Protein AF-A0A6P9DF50-F1 (afdb_monomer_lite)

Sequence (272 aa):
MEGDPAGGAARAPPAERRPPAAPPRLSEDPSGRPPRPDPLSNLAAAYGSSLAWRGRALAERLVPLRRLQCYFAVDTRYVGQKLARLLFPFGHQDWQVRYQQDPPVAPRFDVNAPDLYIPVMAFITYLLVAGLALGTQNRFSPDLLGLLASSTLAWLIVEVLAVLLGLYLVAVNTALTPIDLVAFSGYKYVGMIAGLLAGLVFGKPGYYMLLGWCCVTIFVFTIRSLRLKILSEATEGVPRQVTQNQVRMYLTMAVAGLQPLLMYWLTFHLIY

Secondary structure (DSSP, 8-state):
---------PPPPP---PPPPPPP-----TT-PPPPPPHHHHHHHHHHHHHHHHHHHHHHHH--HHHHHHHH---HHHHHHHHHHHH-GGG---------SSSPPPTTS-TTS--SHHHHHHHHHHHHHHHHHHHHTT---HHHHHHHHHHHHHHHHHHHHHHHHHHHHTT------HHHHHHHHHTHHHHHHHHHHHHHHHHHHHHHHHHHHHHHHHHHHHHHHHHHHHHHHHHHS----HHHHHHHHHHHHHHHHHHHHHHHHHHHTT--

pLDDT: mean 73.19, std 17.24, range [38.06, 94.25]

InterPro domains:
  IPR005578 Yif1 family [PF03878] (38-267)
  IPR005578 Yif1 family [PTHR14083] (37-267)

Radius of gyration: 27.96 Å; chains: 1; bounding box: 65×103×62 Å

Foldseek 3Di:
DDDDDDDDDDDDDDDDDDDDDDPDDDDDDPPPDDPDQDPVNVVCVVVVVVVVVVVVVVCCVQDVVVVLVLLQPDDPVLLVVLLCCLLCVPPDDDLAFPCPPDDDDRCVVGSLDQHVNLLVVLLVLLLVLLQVLCVVVVNHDVVVSVVLSVVVVVVLVVLLVVLVVLCVVLVDPAPDRSSSSSSLLSSLSSQLSCLSVLCVVVNPVRNVVSLVSSLVSSLVVQLSSQCNSVVVVCVVDDPDDPVSVVSSNVSSNVSSNVNSVVSCVSNVVRRD

Structure (mmCIF, N/CA/C/O backbone):
data_AF-A0A6P9DF50-F1
#
_entry.id   AF-A0A6P9DF50-F1
#
loop_
_atom_site.group_PDB
_atom_site.id
_atom_site.type_symbol
_atom_site.label_atom_id
_atom_site.label_alt_id
_atom_site.label_comp_id
_atom_site.label_asym_id
_atom_site.label_entity_id
_atom_site.label_seq_id
_atom_site.pdbx_PDB_ins_code
_atom_site.Cartn_x
_atom_site.Cartn_y
_atom_site.Cartn_z
_atom_site.occupancy
_atom_site.B_iso_or_equiv
_atom_site.auth_seq_id
_atom_site.auth_comp_id
_atom_site.auth_asym_id
_atom_site.auth_atom_id
_atom_site.pdbx_PDB_model_num
ATOM 1 N N . MET A 1 1 ? 27.600 -84.186 -11.787 1.00 38.06 1 MET A N 1
ATOM 2 C CA . MET A 1 1 ? 28.864 -83.698 -11.207 1.00 38.06 1 MET A CA 1
ATOM 3 C C . MET A 1 1 ? 28.671 -82.209 -11.024 1.00 38.06 1 MET A C 1
ATOM 5 O O . MET A 1 1 ? 28.479 -81.524 -12.014 1.00 38.06 1 MET A O 1
ATOM 9 N N . GLU A 1 2 ? 28.273 -81.814 -9.817 1.00 38.84 2 GLU A N 1
ATOM 10 C CA . GLU A 1 2 ? 29.174 -81.204 -8.808 1.00 38.84 2 GLU A CA 1
ATOM 11 C C . GLU A 1 2 ? 29.137 -79.683 -9.008 1.00 38.84 2 GLU A C 1
ATOM 13 O O . GLU A 1 2 ? 29.373 -79.223 -10.113 1.00 38.84 2 GLU A O 1
ATOM 18 N N . GLY A 1 3 ? 28.804 -78.816 -8.063 1.00 39.16 3 GLY A N 1
ATOM 19 C CA . GLY A 1 3 ? 28.427 -78.899 -6.661 1.00 39.16 3 GLY A CA 1
ATOM 20 C C . GLY A 1 3 ? 28.035 -77.471 -6.240 1.00 39.16 3 GLY A C 1
ATOM 21 O O . GLY A 1 3 ? 28.431 -76.502 -6.888 1.00 39.16 3 GLY A O 1
ATOM 22 N N . ASP A 1 4 ? 27.236 -77.338 -5.188 1.00 43.91 4 ASP A N 1
ATOM 23 C CA . ASP A 1 4 ? 27.132 -76.077 -4.436 1.00 43.91 4 ASP A CA 1
ATOM 24 C C . ASP A 1 4 ? 28.452 -75.888 -3.649 1.00 43.91 4 ASP A C 1
ATOM 26 O O . ASP A 1 4 ? 29.048 -76.911 -3.280 1.00 43.91 4 ASP A O 1
ATOM 30 N N . PRO A 1 5 ? 28.930 -74.659 -3.336 1.00 50.84 5 PRO A N 1
ATOM 31 C CA . PRO A 1 5 ? 28.301 -73.938 -2.225 1.00 50.84 5 PRO A CA 1
ATOM 32 C C . PRO A 1 5 ? 28.420 -72.389 -2.197 1.00 50.84 5 PRO A C 1
ATOM 34 O O . PRO A 1 5 ? 29.318 -71.769 -2.756 1.00 50.84 5 PRO A O 1
ATOM 37 N N . ALA A 1 6 ? 27.572 -71.813 -1.339 1.00 42.41 6 ALA A N 1
ATOM 38 C CA . ALA A 1 6 ? 27.830 -70.676 -0.444 1.00 42.41 6 ALA A CA 1
ATOM 39 C C . ALA A 1 6 ? 28.074 -69.272 -1.041 1.00 42.41 6 ALA A C 1
ATOM 41 O O . ALA A 1 6 ? 29.182 -68.877 -1.388 1.00 42.41 6 ALA A O 1
ATOM 42 N N . GLY A 1 7 ? 27.041 -68.430 -0.936 1.00 38.56 7 GLY A N 1
ATOM 43 C CA . GLY A 1 7 ? 27.153 -66.972 -1.008 1.00 38.56 7 GLY A CA 1
ATOM 44 C C . GLY A 1 7 ? 26.068 -66.302 -0.167 1.00 38.56 7 GLY A C 1
ATOM 45 O O . GLY A 1 7 ? 25.000 -65.968 -0.671 1.00 38.56 7 GLY A O 1
ATOM 46 N N . GLY A 1 8 ? 26.319 -66.139 1.134 1.00 39.28 8 GLY A N 1
ATOM 47 C CA . GLY A 1 8 ? 25.428 -65.426 2.050 1.00 39.28 8 GLY A CA 1
ATOM 48 C C . GLY A 1 8 ? 25.357 -63.935 1.713 1.00 39.28 8 GLY A C 1
ATOM 49 O O . GLY A 1 8 ? 26.291 -63.186 1.988 1.00 39.28 8 GLY A O 1
ATOM 50 N N . ALA A 1 9 ? 24.237 -63.491 1.144 1.00 40.69 9 ALA A N 1
ATOM 51 C CA . ALA A 1 9 ? 23.943 -62.077 0.950 1.00 40.69 9 ALA A CA 1
ATOM 52 C C . ALA A 1 9 ? 23.508 -61.452 2.288 1.00 40.69 9 ALA A C 1
ATOM 54 O O . ALA A 1 9 ? 22.350 -61.542 2.701 1.00 40.69 9 ALA A O 1
ATOM 55 N N . ALA A 1 10 ? 24.464 -60.840 2.987 1.00 42.97 10 ALA A N 1
ATOM 56 C CA . ALA A 1 10 ? 24.214 -60.057 4.187 1.00 42.97 10 ALA A CA 1
ATOM 57 C C . ALA A 1 10 ? 23.367 -58.814 3.855 1.00 42.97 10 ALA A C 1
ATOM 59 O O . ALA A 1 10 ? 23.701 -57.994 3.001 1.00 42.97 10 ALA A O 1
ATOM 60 N N . ARG A 1 11 ? 22.246 -58.699 4.563 1.00 44.50 11 ARG A N 1
ATOM 61 C CA . ARG A 1 11 ? 21.266 -57.611 4.524 1.00 44.50 11 ARG A CA 1
ATOM 62 C C . ARG A 1 11 ? 21.917 -56.320 5.049 1.00 44.50 11 ARG A C 1
ATOM 64 O O . ARG A 1 11 ? 22.355 -56.287 6.195 1.00 44.50 11 ARG A O 1
ATOM 71 N N . ALA A 1 12 ? 21.987 -55.271 4.230 1.00 47.62 12 ALA A N 1
ATOM 72 C CA . ALA A 1 12 ? 22.504 -53.962 4.642 1.00 47.62 12 ALA A CA 1
ATOM 73 C C . ALA A 1 12 ? 21.597 -53.309 5.717 1.00 47.62 12 ALA A C 1
ATOM 75 O O . ALA A 1 12 ? 20.370 -53.371 5.577 1.00 47.62 12 ALA A O 1
ATOM 76 N N . PRO A 1 13 ? 22.151 -52.682 6.774 1.00 51.41 13 PRO A N 1
ATOM 77 C CA . PRO A 1 13 ? 21.366 -51.953 7.769 1.00 51.41 13 PRO A CA 1
ATOM 78 C C . PRO A 1 13 ? 20.937 -50.561 7.251 1.00 51.41 13 PRO A C 1
ATOM 80 O O . PRO A 1 13 ? 21.560 -50.020 6.333 1.00 51.41 13 PRO A O 1
ATOM 83 N N . PRO A 1 14 ? 19.865 -49.967 7.808 1.00 44.78 14 PRO A N 1
ATOM 84 C CA . PRO A 1 14 ? 19.312 -48.702 7.332 1.00 44.78 14 PRO A CA 1
ATOM 85 C C . PRO A 1 14 ? 20.215 -47.506 7.671 1.00 44.78 14 PRO A C 1
ATOM 87 O O . PRO A 1 14 ? 20.813 -47.439 8.742 1.00 44.78 14 PRO A O 1
ATOM 90 N N . ALA A 1 15 ? 20.282 -46.542 6.749 1.00 45.91 15 ALA A N 1
ATOM 91 C CA . ALA A 1 15 ? 21.060 -45.315 6.883 1.00 45.91 15 ALA A CA 1
ATOM 92 C C . ALA A 1 15 ? 20.516 -44.415 8.008 1.00 45.91 15 ALA A C 1
ATOM 94 O O . ALA A 1 15 ? 19.428 -43.842 7.913 1.00 45.91 15 ALA A O 1
ATOM 95 N N . GLU A 1 16 ? 21.304 -44.278 9.068 1.00 44.91 16 GLU A N 1
ATOM 96 C CA . GLU A 1 16 ? 21.022 -43.433 10.221 1.00 44.91 16 GLU A CA 1
ATOM 97 C C . GLU A 1 16 ? 21.246 -41.949 9.871 1.00 44.91 16 GLU A C 1
ATOM 99 O O . GLU A 1 16 ? 22.321 -41.539 9.422 1.00 44.91 16 GLU A O 1
ATOM 104 N N . ARG A 1 17 ? 20.201 -41.126 10.028 1.00 46.47 17 ARG A N 1
ATOM 105 C CA . ARG A 1 17 ? 20.253 -39.674 9.799 1.00 46.47 17 ARG A CA 1
ATOM 106 C C . ARG A 1 17 ? 21.145 -39.026 10.859 1.00 46.47 17 ARG A C 1
ATOM 108 O O . ARG A 1 17 ? 20.787 -39.001 12.032 1.00 46.47 17 ARG A O 1
ATOM 115 N N . ARG A 1 18 ? 22.278 -38.451 10.443 1.00 43.12 18 ARG A N 1
ATOM 116 C CA . ARG A 1 18 ? 23.128 -37.627 11.318 1.00 43.12 18 ARG A CA 1
ATOM 117 C C . ARG A 1 18 ? 22.365 -36.372 11.789 1.00 43.12 18 ARG A C 1
ATOM 119 O O . ARG A 1 18 ? 21.764 -35.701 10.947 1.00 43.12 18 ARG A O 1
ATOM 126 N N . PRO A 1 19 ? 22.395 -36.022 13.087 1.00 46.19 19 PRO A N 1
ATOM 127 C CA . PRO A 1 19 ? 21.863 -34.753 13.579 1.00 46.19 19 PRO A CA 1
ATOM 128 C C . PRO A 1 19 ? 22.738 -33.562 13.129 1.00 46.19 19 PRO A C 1
ATOM 130 O O . PRO A 1 19 ? 23.909 -33.756 12.788 1.00 46.19 19 PRO A O 1
ATOM 133 N N . PRO A 1 20 ? 22.191 -32.330 13.099 1.00 45.19 20 PRO A N 1
ATOM 134 C CA . PRO A 1 20 ? 22.913 -31.141 12.649 1.00 45.19 20 PRO A CA 1
ATOM 135 C C . PRO A 1 20 ? 24.109 -30.822 13.555 1.00 45.19 20 PRO A C 1
ATOM 137 O O . PRO A 1 20 ? 24.042 -30.971 14.776 1.00 45.19 20 PRO A O 1
ATOM 140 N N . ALA A 1 21 ? 25.204 -30.380 12.931 1.00 47.00 21 ALA A N 1
ATOM 141 C CA . ALA A 1 21 ? 26.451 -30.022 13.594 1.00 47.00 21 ALA A CA 1
ATOM 142 C C . ALA A 1 21 ? 26.232 -28.939 14.664 1.00 47.00 21 ALA A C 1
ATOM 144 O O . ALA A 1 21 ? 25.640 -27.892 14.401 1.00 47.00 21 ALA A O 1
ATOM 145 N N . ALA A 1 22 ? 26.720 -29.213 15.874 1.00 45.16 22 ALA A N 1
ATOM 146 C CA . ALA A 1 22 ? 26.716 -28.281 16.993 1.00 45.16 22 ALA A CA 1
ATOM 147 C C . ALA A 1 22 ? 27.625 -27.061 16.713 1.00 45.16 22 ALA A C 1
ATOM 149 O O . ALA A 1 22 ? 28.621 -27.203 15.998 1.00 45.16 22 ALA A O 1
ATOM 150 N N . PRO A 1 23 ? 27.314 -25.875 17.274 1.00 45.84 23 PRO A N 1
ATOM 151 C CA . PRO A 1 23 ? 28.137 -24.675 17.117 1.00 45.84 23 PRO A CA 1
ATOM 152 C C . PRO A 1 23 ? 29.557 -24.867 17.691 1.00 45.84 23 PRO A C 1
ATOM 154 O O . PRO A 1 23 ? 29.769 -25.762 18.516 1.00 45.84 23 PRO A O 1
ATOM 157 N N . PRO A 1 24 ? 30.536 -24.038 17.268 1.00 41.75 24 PRO A N 1
ATOM 158 C CA . PRO A 1 24 ? 31.936 -24.221 17.631 1.00 41.75 24 PRO A CA 1
ATOM 159 C C . PRO A 1 24 ? 32.111 -24.121 19.149 1.00 41.75 24 PRO A C 1
ATOM 161 O O . PRO A 1 24 ? 31.742 -23.117 19.761 1.00 41.75 24 PRO A O 1
ATOM 164 N N . ARG A 1 25 ? 32.669 -25.174 19.757 1.00 41.59 25 ARG A N 1
ATOM 165 C CA . ARG A 1 25 ? 33.000 -25.198 21.184 1.00 41.59 25 ARG A CA 1
ATOM 166 C C . ARG A 1 25 ? 34.186 -24.269 21.433 1.00 41.59 25 ARG A C 1
ATOM 168 O O . ARG A 1 25 ? 35.293 -24.532 20.972 1.00 41.59 25 ARG A O 1
ATOM 175 N N . LEU A 1 26 ? 33.940 -23.178 22.152 1.00 46.97 26 LEU A N 1
ATOM 176 C CA . LEU A 1 26 ? 34.986 -22.367 22.769 1.00 46.97 26 LEU A CA 1
ATOM 177 C C . LEU A 1 26 ? 35.724 -23.232 23.800 1.00 46.97 26 LEU A C 1
ATOM 179 O O . LEU A 1 26 ? 35.094 -23.725 24.730 1.00 46.97 26 LEU A O 1
ATOM 183 N N . SER A 1 27 ? 37.026 -23.430 23.558 1.00 48.91 27 SER A N 1
ATOM 184 C CA . SER A 1 27 ? 38.072 -23.926 24.470 1.00 48.91 27 SER A CA 1
ATOM 185 C C . SER A 1 27 ? 37.582 -24.777 25.651 1.00 48.91 27 SER A C 1
ATOM 187 O O . SER A 1 27 ? 37.257 -24.252 26.716 1.00 48.91 27 SER A O 1
ATOM 189 N N . GLU A 1 28 ? 37.570 -26.099 25.462 1.00 44.44 28 GLU A N 1
ATOM 190 C CA . GLU A 1 28 ? 37.403 -27.066 26.549 1.00 44.44 28 GLU A CA 1
ATOM 191 C C . GLU A 1 28 ? 38.627 -27.005 27.481 1.00 44.44 28 GLU A C 1
ATOM 193 O O . GLU A 1 28 ? 39.746 -27.330 27.089 1.00 44.44 28 GLU A O 1
ATOM 198 N N . ASP A 1 29 ? 38.405 -26.567 28.721 1.00 49.19 29 ASP A N 1
ATOM 199 C CA . ASP A 1 29 ? 39.323 -26.782 29.841 1.00 49.19 29 ASP A CA 1
ATOM 200 C C . ASP A 1 29 ? 39.428 -28.306 30.112 1.00 49.19 29 ASP A C 1
ATOM 202 O O . ASP A 1 29 ? 38.388 -28.977 30.119 1.00 49.19 29 ASP A O 1
ATOM 206 N N . PRO A 1 30 ? 40.616 -28.907 30.346 1.00 48.50 30 PRO A N 1
ATOM 207 C CA . PRO A 1 30 ? 40.808 -30.369 30.347 1.00 48.50 30 PRO A CA 1
ATOM 208 C C . PRO A 1 30 ? 40.138 -31.124 31.510 1.00 48.50 30 PRO A C 1
ATOM 210 O O . PRO A 1 30 ? 40.345 -32.324 31.677 1.00 48.50 30 PRO A O 1
ATOM 213 N N . SER A 1 31 ? 39.368 -30.439 32.356 1.00 54.69 31 SER A N 1
ATOM 214 C CA . SER A 1 31 ? 38.893 -30.934 33.647 1.00 54.69 31 SER A CA 1
ATOM 215 C C . SER A 1 31 ? 37.479 -31.539 33.632 1.00 54.69 31 SER A C 1
ATOM 217 O O . SER A 1 31 ? 36.987 -31.964 34.678 1.00 54.69 31 SER A O 1
ATOM 219 N N . GLY A 1 32 ? 36.804 -31.617 32.477 1.00 53.22 32 GLY A N 1
ATOM 220 C CA . GLY A 1 32 ? 35.508 -32.306 32.336 1.00 53.22 32 GLY A CA 1
ATOM 221 C C . GLY A 1 32 ? 34.364 -31.733 33.189 1.00 53.22 32 GLY A C 1
ATOM 222 O O . GLY A 1 32 ? 33.309 -32.358 33.312 1.00 53.22 32 GLY A O 1
ATOM 223 N N . ARG A 1 33 ? 34.544 -30.551 33.789 1.00 51.22 33 ARG A N 1
ATOM 224 C CA . ARG A 1 33 ? 33.492 -29.834 34.514 1.00 51.22 33 ARG A CA 1
ATOM 225 C C . ARG A 1 33 ? 32.757 -28.894 33.561 1.00 51.22 33 ARG A C 1
ATOM 227 O O . ARG A 1 33 ? 33.416 -28.186 32.801 1.00 51.22 33 ARG A O 1
ATOM 234 N N . PRO A 1 34 ? 31.411 -28.831 33.611 1.00 55.84 34 PRO A N 1
ATOM 235 C CA . PRO A 1 34 ? 30.690 -27.789 32.895 1.00 55.84 34 PRO A CA 1
ATOM 236 C C . PRO A 1 34 ? 31.228 -26.424 33.353 1.00 55.84 34 PRO A C 1
ATOM 238 O O . PRO A 1 34 ? 31.448 -26.254 34.561 1.00 55.84 34 PRO A O 1
ATOM 241 N N . PRO A 1 35 ? 31.467 -25.472 32.429 1.00 60.09 35 PRO A N 1
ATOM 242 C CA . PRO A 1 35 ? 31.963 -24.150 32.780 1.00 60.09 35 PRO A CA 1
ATOM 243 C C . PRO A 1 35 ? 31.028 -23.566 33.832 1.00 60.09 35 PRO A C 1
ATOM 245 O O . PRO A 1 35 ? 29.817 -23.468 33.623 1.00 60.09 35 PRO A O 1
ATOM 248 N N . ARG A 1 36 ? 31.581 -23.284 35.014 1.00 62.97 36 ARG A N 1
ATOM 249 C CA . ARG A 1 36 ? 30.813 -22.758 36.138 1.00 62.97 36 ARG A CA 1
ATOM 250 C C . ARG A 1 36 ? 30.266 -21.410 35.670 1.00 62.97 36 ARG A C 1
ATOM 252 O O . ARG A 1 36 ? 31.079 -20.549 35.348 1.00 62.97 36 ARG A O 1
ATOM 259 N N . PRO A 1 37 ? 28.941 -21.227 35.561 1.00 58.69 37 PRO A N 1
ATOM 260 C CA . PRO A 1 37 ? 28.409 -19.980 35.048 1.00 58.69 37 PRO A CA 1
ATOM 261 C C . PRO A 1 37 ? 28.840 -18.873 36.002 1.00 58.69 37 PRO A C 1
ATOM 263 O O . PRO A 1 37 ? 28.524 -18.915 37.196 1.00 58.69 37 PRO A O 1
ATOM 266 N N . ASP A 1 38 ? 29.610 -17.918 35.484 1.00 76.06 38 ASP A N 1
ATOM 267 C CA . ASP A 1 38 ? 30.065 -16.767 36.247 1.00 76.06 38 ASP A CA 1
ATOM 268 C C . ASP A 1 38 ? 28.854 -16.102 36.917 1.00 76.06 38 ASP A C 1
ATOM 270 O O . ASP A 1 38 ? 27.781 -16.032 36.304 1.00 76.06 38 ASP A O 1
ATOM 274 N N . PRO A 1 39 ? 28.970 -15.578 38.147 1.00 73.88 39 PRO A N 1
ATOM 275 C CA . PRO A 1 39 ? 27.856 -14.914 38.830 1.00 73.88 39 PRO A CA 1
ATOM 276 C C . PRO A 1 39 ? 27.237 -13.789 37.979 1.00 73.88 39 PRO A C 1
ATOM 278 O O . PRO A 1 39 ? 26.026 -13.576 38.014 1.00 73.88 39 PRO A O 1
ATOM 281 N N . LEU A 1 40 ? 28.053 -13.142 37.139 1.00 76.56 40 LEU A N 1
ATOM 282 C CA . LEU A 1 40 ? 27.631 -12.176 36.122 1.00 76.56 40 LEU A CA 1
ATOM 283 C C . LEU A 1 40 ? 26.759 -12.787 35.013 1.00 76.56 40 LEU A C 1
ATOM 285 O O . LEU A 1 40 ? 25.779 -12.168 34.609 1.00 76.56 40 LEU A O 1
ATOM 289 N N . SER A 1 41 ? 27.060 -14.001 34.548 1.00 78.50 41 SER A N 1
ATOM 290 C CA . SER A 1 41 ? 26.261 -14.703 33.532 1.00 78.50 41 SER A CA 1
ATOM 291 C C . SER A 1 41 ? 24.886 -15.122 34.066 1.00 78.50 41 SER A C 1
ATOM 293 O O . SER A 1 41 ? 23.880 -14.950 33.379 1.00 78.50 41 SER A O 1
ATOM 295 N N . ASN A 1 42 ? 24.811 -15.564 35.326 1.00 80.88 42 ASN A N 1
ATOM 296 C CA . ASN A 1 42 ? 23.547 -15.889 35.992 1.00 80.88 42 ASN A CA 1
ATOM 297 C C . ASN A 1 42 ? 22.696 -14.638 36.245 1.00 80.88 42 ASN A C 1
ATOM 299 O O . ASN A 1 42 ? 21.486 -14.660 36.021 1.00 80.88 42 ASN A O 1
ATOM 303 N N . LEU A 1 43 ? 23.325 -13.531 36.657 1.00 85.69 43 LEU A N 1
ATOM 304 C CA . LEU A 1 43 ? 22.660 -12.235 36.789 1.00 85.69 43 LEU A CA 1
ATOM 305 C C . LEU A 1 43 ? 22.121 -11.755 35.433 1.00 85.69 43 LEU A C 1
ATOM 307 O O . LEU A 1 43 ? 20.961 -11.359 35.341 1.00 85.69 43 LEU A O 1
ATOM 311 N N . ALA A 1 44 ? 22.929 -11.836 34.372 1.00 82.06 44 ALA A N 1
ATOM 312 C CA . ALA A 1 44 ? 22.527 -11.461 33.019 1.00 82.06 44 ALA A CA 1
ATOM 313 C C . ALA A 1 44 ? 21.390 -12.346 32.484 1.00 82.06 44 ALA A C 1
ATOM 315 O O . ALA A 1 44 ? 20.462 -11.832 31.866 1.00 82.06 44 ALA A O 1
ATOM 316 N N . ALA A 1 45 ? 21.398 -13.652 32.764 1.00 85.06 45 ALA A N 1
ATOM 317 C CA . ALA A 1 45 ? 20.319 -14.566 32.391 1.00 85.06 45 ALA A CA 1
ATOM 318 C C . ALA A 1 45 ? 19.016 -14.279 33.161 1.00 85.06 45 ALA A C 1
ATOM 320 O O . ALA A 1 45 ? 17.929 -14.265 32.574 1.00 85.06 45 ALA A O 1
ATOM 321 N N . ALA A 1 46 ? 19.104 -13.988 34.462 1.00 84.00 46 ALA A N 1
ATOM 322 C CA . ALA A 1 46 ? 17.955 -13.594 35.276 1.00 84.00 46 ALA A CA 1
ATOM 323 C C . ALA A 1 46 ? 17.372 -12.245 34.817 1.00 84.00 46 ALA A C 1
ATOM 325 O O . ALA A 1 46 ? 16.161 -12.106 34.647 1.00 84.00 46 ALA A O 1
ATOM 326 N N . TYR A 1 47 ? 18.225 -11.261 34.526 1.00 86.25 47 TYR A N 1
ATOM 327 C CA . TYR A 1 47 ? 17.787 -9.959 34.025 1.00 86.25 47 TYR A CA 1
ATOM 328 C C . TYR A 1 47 ? 17.249 -10.048 32.588 1.00 86.25 47 TYR A C 1
ATOM 330 O O . TYR A 1 47 ? 16.210 -9.465 32.282 1.00 86.25 47 TYR A O 1
ATOM 338 N N . GLY A 1 48 ? 17.890 -10.837 31.724 1.00 83.94 48 GLY A N 1
ATOM 339 C CA . GLY A 1 48 ? 17.482 -11.073 30.339 1.00 83.94 48 GLY A CA 1
ATOM 340 C C . GLY A 1 48 ? 16.148 -11.808 30.235 1.00 83.94 48 GLY A C 1
ATOM 341 O O . GLY A 1 48 ? 15.276 -11.390 29.476 1.00 83.94 48 GLY A O 1
ATOM 342 N N . SER A 1 49 ? 15.928 -12.836 31.059 1.00 84.00 49 SER A N 1
ATOM 343 C CA . SER A 1 49 ? 14.612 -13.478 31.174 1.00 84.00 49 SER A CA 1
ATOM 344 C C . SER A 1 49 ? 13.563 -12.516 31.738 1.00 84.00 49 SER A C 1
ATOM 346 O O . SER A 1 49 ? 12.420 -12.530 31.275 1.00 84.00 49 SER A O 1
ATOM 348 N N . SER A 1 50 ? 13.956 -11.614 32.652 1.00 84.31 50 SER A N 1
ATOM 349 C CA . SER A 1 50 ? 13.061 -10.588 33.189 1.00 84.31 50 SER A CA 1
ATOM 350 C C . SER A 1 50 ? 12.592 -9.572 32.131 1.00 84.31 50 SER A C 1
ATOM 352 O O . SER A 1 50 ? 11.424 -9.182 32.060 1.00 84.31 50 SER A O 1
ATOM 354 N N . LEU A 1 51 ? 13.509 -9.177 31.249 1.00 87.06 51 LEU A N 1
ATOM 355 C CA . LEU A 1 51 ? 13.236 -8.274 30.139 1.00 87.06 51 LEU A CA 1
ATOM 356 C C . LEU A 1 51 ? 12.429 -8.977 29.043 1.00 87.06 51 LEU A C 1
ATOM 358 O O . LEU A 1 51 ? 11.507 -8.392 28.483 1.00 87.06 51 LEU A O 1
ATOM 362 N N . ALA A 1 52 ? 12.736 -10.249 28.777 1.00 85.44 52 ALA A N 1
ATOM 363 C CA . ALA A 1 52 ? 12.040 -11.063 27.792 1.00 85.44 52 ALA A CA 1
ATOM 364 C C . ALA A 1 52 ? 10.572 -11.299 28.170 1.00 85.44 52 ALA A C 1
ATOM 366 O O . ALA A 1 52 ? 9.712 -11.210 27.294 1.00 85.44 52 ALA A O 1
ATOM 367 N N . TRP A 1 53 ? 10.245 -11.551 29.447 1.00 77.44 53 TRP A N 1
ATOM 368 C CA . TRP A 1 53 ? 8.839 -11.682 29.853 1.00 77.44 53 TRP A CA 1
ATOM 369 C C . TRP A 1 53 ? 8.097 -10.348 29.787 1.00 77.44 53 TRP A C 1
ATOM 371 O O . TRP A 1 53 ? 6.952 -10.334 29.346 1.00 77.44 53 TRP A O 1
ATOM 381 N N . ARG A 1 54 ? 8.734 -9.221 30.147 1.00 80.44 54 ARG A N 1
ATOM 382 C CA . ARG A 1 54 ? 8.135 -7.879 29.999 1.00 80.44 54 ARG A CA 1
ATOM 383 C C . ARG A 1 54 ? 7.897 -7.544 28.535 1.00 80.44 54 ARG A C 1
ATOM 385 O O . ARG A 1 54 ? 6.825 -7.063 28.189 1.00 80.44 54 ARG A O 1
ATOM 392 N N . GLY A 1 55 ? 8.869 -7.853 27.681 1.00 76.81 55 GLY A N 1
ATOM 393 C CA . GLY A 1 55 ? 8.766 -7.716 26.234 1.00 76.81 55 GLY A CA 1
ATOM 394 C C . GLY A 1 55 ? 7.642 -8.574 25.665 1.00 76.81 55 GLY A C 1
ATOM 395 O O . GLY A 1 55 ? 6.838 -8.064 24.897 1.00 76.81 55 GLY A O 1
ATOM 396 N N . ARG A 1 56 ? 7.514 -9.837 26.095 1.00 72.19 56 ARG A N 1
ATOM 397 C CA . ARG A 1 56 ? 6.396 -10.708 25.702 1.00 72.19 56 ARG A CA 1
ATOM 398 C C . ARG A 1 56 ? 5.053 -10.199 26.207 1.00 72.19 56 ARG A C 1
ATOM 400 O O . ARG A 1 56 ? 4.126 -10.146 25.421 1.00 72.19 56 ARG A O 1
ATOM 407 N N . ALA A 1 57 ? 4.944 -9.765 27.458 1.00 69.94 57 ALA A N 1
ATOM 408 C CA . ALA A 1 57 ? 3.696 -9.234 28.004 1.00 69.94 57 ALA A CA 1
ATOM 409 C C . ALA A 1 57 ? 3.270 -7.927 27.312 1.00 69.94 57 ALA A C 1
ATOM 411 O O . ALA A 1 57 ? 2.089 -7.722 27.039 1.00 69.94 57 ALA A O 1
ATOM 412 N N . LEU A 1 58 ? 4.225 -7.052 26.977 1.00 70.94 58 LEU A N 1
ATOM 413 C CA . LEU A 1 58 ? 3.974 -5.859 26.166 1.00 70.94 58 LEU A CA 1
ATOM 414 C C . LEU A 1 58 ? 3.603 -6.232 24.727 1.00 70.94 58 LEU A C 1
ATOM 416 O O . LEU A 1 58 ? 2.644 -5.683 24.195 1.00 70.94 58 LEU A O 1
ATOM 420 N N . ALA A 1 59 ? 4.305 -7.188 24.118 1.00 66.38 59 ALA A N 1
ATOM 421 C CA . ALA A 1 59 ? 4.027 -7.669 22.768 1.00 66.38 59 ALA A CA 1
ATOM 422 C C . ALA A 1 59 ? 2.659 -8.354 22.670 1.00 66.38 59 ALA A C 1
ATOM 424 O O . ALA A 1 59 ? 1.930 -8.091 21.726 1.00 66.38 59 ALA A O 1
ATOM 425 N N . GLU A 1 60 ? 2.265 -9.162 23.653 1.00 63.28 60 GLU A N 1
ATOM 426 C CA . GLU A 1 60 ? 0.941 -9.789 23.722 1.00 63.28 60 GLU A CA 1
ATOM 427 C C . GLU A 1 60 ? -0.166 -8.763 23.986 1.00 63.28 60 GLU A C 1
ATOM 429 O O . GLU A 1 60 ? -1.277 -8.910 23.474 1.00 63.28 60 GLU A O 1
ATOM 434 N N . ARG A 1 61 ? 0.138 -7.689 24.728 1.00 60.16 61 ARG A N 1
ATOM 435 C CA . ARG A 1 61 ? -0.781 -6.565 24.951 1.00 60.16 61 ARG A CA 1
ATOM 436 C C . ARG A 1 61 ? -0.937 -5.674 23.714 1.00 60.16 61 ARG A C 1
ATOM 438 O O . ARG A 1 61 ? -2.017 -5.128 23.505 1.00 60.16 61 ARG A O 1
ATOM 445 N N . LEU A 1 62 ? 0.112 -5.530 22.904 1.00 57.84 62 LEU A N 1
ATOM 446 C CA . LEU A 1 62 ? 0.108 -4.755 21.659 1.00 57.84 62 LEU A CA 1
ATOM 447 C C . LEU A 1 62 ? -0.440 -5.570 20.472 1.00 57.84 62 LEU A C 1
ATOM 449 O O . LEU A 1 62 ? -1.153 -5.023 19.634 1.00 57.84 62 LEU A O 1
ATOM 453 N N . VAL A 1 63 ? -0.135 -6.871 20.404 1.00 58.34 63 VAL A N 1
ATOM 454 C CA . VAL A 1 63 ? -0.507 -7.793 19.320 1.00 58.34 63 VAL A CA 1
ATOM 455 C C . VAL A 1 63 ? -0.772 -9.199 19.889 1.00 58.34 63 VAL A C 1
ATOM 457 O O . VAL A 1 63 ? 0.121 -10.049 19.914 1.00 58.34 63 VAL A O 1
ATOM 460 N N . PRO A 1 64 ? -2.007 -9.519 20.313 1.00 64.56 64 PRO A N 1
ATOM 461 C CA . PRO A 1 64 ? -2.360 -10.898 20.633 1.00 64.56 64 PRO A CA 1
ATOM 462 C C . PRO A 1 64 ? -2.234 -11.757 19.364 1.00 64.56 64 PRO A C 1
ATOM 464 O O . PRO A 1 64 ? -3.009 -11.606 18.418 1.00 64.56 64 PRO A O 1
ATOM 467 N N . LEU A 1 65 ? -1.263 -12.676 19.341 1.00 59.88 65 LEU A N 1
ATOM 468 C CA . LEU A 1 65 ? -0.909 -13.519 18.184 1.00 59.88 65 LEU A CA 1
ATOM 469 C C . LEU A 1 65 ? -2.113 -14.254 17.569 1.00 59.88 65 LEU A C 1
ATOM 471 O O . LEU A 1 65 ? -2.181 -14.426 16.354 1.00 59.88 65 LEU A O 1
ATOM 475 N N . ARG A 1 66 ? -3.105 -14.622 18.389 1.00 61.84 66 ARG A N 1
ATOM 476 C CA . ARG A 1 66 ? -4.365 -15.235 17.933 1.00 61.84 66 ARG A CA 1
ATOM 477 C C . ARG A 1 66 ? -5.200 -14.306 17.047 1.00 61.84 66 ARG A C 1
ATOM 479 O O . ARG A 1 66 ? -5.818 -14.770 16.095 1.00 61.84 66 ARG A O 1
ATOM 486 N N . ARG A 1 67 ? -5.196 -12.996 17.319 1.00 62.91 67 ARG A N 1
ATOM 487 C CA . ARG A 1 67 ? -5.864 -12.008 16.458 1.00 62.91 67 ARG A CA 1
ATOM 488 C C . ARG A 1 67 ? -5.099 -11.838 15.154 1.00 62.91 67 ARG A C 1
ATOM 490 O O . ARG A 1 67 ? -5.727 -11.821 14.108 1.00 62.91 67 ARG A O 1
ATOM 497 N N . LEU A 1 68 ? -3.765 -11.809 15.197 1.00 64.44 68 LEU A N 1
ATOM 498 C CA . LEU A 1 68 ? -2.937 -11.705 13.990 1.00 64.44 68 LEU A CA 1
ATOM 499 C C . LEU A 1 68 ? -3.139 -12.901 13.046 1.00 64.44 68 LEU A C 1
ATOM 501 O O . LEU A 1 68 ? -3.292 -12.710 11.844 1.00 64.44 68 LEU A O 1
ATOM 505 N N . GLN A 1 69 ? -3.221 -14.121 13.587 1.00 67.06 69 GLN A N 1
ATOM 506 C CA . GLN A 1 69 ? -3.541 -15.322 12.806 1.00 67.06 69 GLN A CA 1
ATOM 507 C C . GLN A 1 69 ? -4.889 -15.209 12.081 1.00 67.06 69 GLN A C 1
ATOM 509 O O . GLN A 1 69 ? -5.013 -15.699 10.962 1.00 67.06 69 GLN A O 1
ATOM 514 N N . CYS A 1 70 ? -5.871 -14.507 12.661 1.00 62.25 70 CYS A N 1
ATOM 515 C CA . CYS A 1 70 ? -7.141 -14.250 11.987 1.00 62.25 70 CYS A CA 1
ATOM 516 C C . CYS A 1 70 ? -6.952 -13.360 10.747 1.00 62.25 70 CYS A C 1
ATOM 518 O O . CYS A 1 70 ? -7.502 -13.690 9.707 1.00 62.25 70 CYS A O 1
ATOM 520 N N . TYR A 1 71 ? -6.110 -12.318 10.782 1.00 66.19 71 TYR A N 1
ATOM 521 C CA . TYR A 1 71 ? -5.836 -11.457 9.610 1.00 66.19 71 TYR A CA 1
ATOM 522 C C . TYR A 1 71 ? -5.166 -12.184 8.431 1.00 66.19 71 TYR A C 1
ATOM 524 O O . TYR A 1 71 ? -5.215 -11.687 7.304 1.00 66.19 71 TYR A O 1
ATOM 532 N N . PHE A 1 72 ? -4.532 -13.333 8.686 1.00 70.31 72 PHE A N 1
ATOM 533 C CA . PHE A 1 72 ? -3.893 -14.177 7.672 1.00 70.31 72 PHE A CA 1
ATOM 534 C C . PHE A 1 72 ? -4.730 -15.400 7.271 1.00 70.31 72 PHE A C 1
ATOM 536 O O . PHE A 1 72 ? -4.351 -16.117 6.346 1.00 70.31 72 PHE A O 1
ATOM 543 N N . ALA A 1 73 ? -5.871 -15.641 7.924 1.00 70.06 73 ALA A N 1
ATOM 544 C CA . ALA A 1 73 ? -6.774 -16.742 7.603 1.00 70.06 73 ALA A CA 1
ATOM 545 C C . ALA A 1 73 ? -7.615 -16.403 6.359 1.00 70.06 73 ALA A C 1
ATOM 547 O O . ALA A 1 73 ? -8.794 -16.066 6.459 1.00 70.06 73 ALA A O 1
ATOM 548 N N . VAL A 1 74 ? -6.982 -16.459 5.186 1.00 69.94 74 VAL A N 1
ATOM 549 C CA . VAL A 1 74 ? -7.550 -16.030 3.904 1.00 69.94 74 VAL A CA 1
ATOM 550 C C . VAL A 1 74 ? -7.567 -17.185 2.896 1.00 69.94 74 VAL A C 1
ATOM 552 O O . VAL A 1 74 ? -6.601 -17.934 2.786 1.00 69.94 74 VAL A O 1
ATOM 555 N N . ASP A 1 75 ? -8.655 -17.304 2.127 1.00 76.50 75 ASP A N 1
ATOM 556 C CA . ASP A 1 75 ? -8.804 -18.289 1.046 1.00 76.50 75 ASP A CA 1
ATOM 557 C C . ASP A 1 75 ? -8.568 -17.655 -0.340 1.00 76.50 75 ASP A C 1
ATOM 559 O O . ASP A 1 75 ? -8.832 -16.473 -0.555 1.00 76.50 75 ASP A O 1
ATOM 563 N N . THR A 1 76 ? -8.147 -18.432 -1.344 1.00 80.25 76 THR A N 1
ATOM 564 C CA . THR A 1 76 ? -7.844 -17.914 -2.700 1.00 80.25 76 THR A CA 1
ATOM 565 C C . THR A 1 76 ? -9.037 -17.210 -3.358 1.00 80.25 76 THR A C 1
ATOM 567 O O . THR A 1 76 ? -8.873 -16.204 -4.049 1.00 80.25 76 THR A O 1
ATOM 570 N N . ARG A 1 77 ? -10.259 -17.702 -3.109 1.00 77.19 77 ARG A N 1
ATOM 571 C CA . ARG A 1 77 ? -11.499 -17.079 -3.605 1.00 77.19 77 ARG A CA 1
ATOM 572 C C . ARG A 1 77 ? -11.715 -15.685 -3.014 1.00 77.19 77 ARG A C 1
ATOM 574 O O . ARG A 1 77 ? -12.096 -14.775 -3.746 1.00 77.19 77 ARG A O 1
ATOM 581 N N . TYR A 1 78 ? -11.423 -15.517 -1.724 1.00 79.81 78 TYR A N 1
ATOM 582 C CA . TYR A 1 78 ? -11.488 -14.222 -1.049 1.00 79.81 78 TYR A CA 1
ATOM 583 C C . TYR A 1 78 ? -10.503 -13.235 -1.675 1.00 79.81 78 TYR A C 1
ATOM 585 O O . TYR A 1 78 ? -10.884 -12.110 -1.989 1.00 79.81 78 TYR A O 1
ATOM 593 N N . VAL A 1 79 ? -9.257 -13.668 -1.913 1.00 79.81 79 VAL A N 1
ATOM 594 C CA . VAL A 1 79 ? -8.219 -12.816 -2.517 1.00 79.81 79 VAL A CA 1
ATOM 595 C C . VAL A 1 79 ? -8.690 -12.290 -3.869 1.00 79.81 79 VAL A C 1
ATOM 597 O O . VAL A 1 79 ? -8.657 -11.085 -4.094 1.00 79.81 79 VAL A O 1
ATOM 600 N N . GLY A 1 80 ? -9.206 -13.166 -4.738 1.00 78.38 80 GLY A N 1
ATOM 601 C CA . GLY A 1 80 ? -9.721 -12.765 -6.049 1.00 78.38 80 GLY A CA 1
ATOM 602 C C . GLY A 1 80 ? -10.852 -11.735 -5.960 1.00 78.38 80 GLY A C 1
ATOM 603 O O . GLY A 1 80 ? -10.807 -10.705 -6.631 1.00 78.38 80 GLY A O 1
ATOM 604 N N . GLN A 1 81 ? -11.835 -11.965 -5.084 1.00 79.62 81 GLN A N 1
ATOM 605 C CA . GLN A 1 81 ? -12.945 -11.026 -4.875 1.00 79.62 81 GLN A CA 1
ATOM 606 C C . GLN A 1 81 ? -12.473 -9.678 -4.316 1.00 79.62 81 GLN A C 1
ATOM 608 O O . GLN A 1 81 ? -12.963 -8.623 -4.725 1.00 79.62 81 GLN A O 1
ATOM 613 N N . LYS A 1 82 ? -11.494 -9.692 -3.409 1.00 82.62 82 LYS A N 1
ATOM 614 C CA . LYS A 1 82 ? -10.956 -8.476 -2.804 1.00 82.62 82 LYS A CA 1
ATOM 615 C C . LYS A 1 82 ? -10.107 -7.669 -3.780 1.00 82.62 82 LYS A C 1
ATOM 617 O O . LYS A 1 82 ? -10.278 -6.456 -3.860 1.00 82.62 82 LYS A O 1
ATOM 622 N N . LEU A 1 83 ? -9.271 -8.325 -4.585 1.00 82.12 83 LEU A N 1
ATOM 623 C CA . LEU A 1 83 ? -8.534 -7.676 -5.674 1.00 82.12 83 LEU A CA 1
ATOM 624 C C . LEU A 1 83 ? -9.488 -7.049 -6.694 1.00 82.12 83 LEU A C 1
ATOM 626 O O . LEU A 1 83 ? -9.288 -5.902 -7.086 1.00 82.12 83 LEU A O 1
ATOM 630 N N . ALA A 1 84 ? -10.558 -7.756 -7.070 1.00 82.81 84 ALA A N 1
ATOM 631 C CA . ALA A 1 84 ? -11.573 -7.210 -7.965 1.00 82.81 84 ALA A CA 1
ATOM 632 C C . ALA A 1 84 ? -12.218 -5.940 -7.386 1.00 82.81 84 ALA A C 1
ATOM 634 O O . ALA A 1 84 ? -12.417 -4.974 -8.114 1.00 82.81 84 ALA A O 1
ATOM 635 N N . ARG A 1 85 ? -12.474 -5.886 -6.072 1.00 80.12 85 ARG A N 1
ATOM 636 C CA . ARG A 1 85 ? -13.000 -4.684 -5.403 1.00 80.12 85 ARG A CA 1
ATOM 637 C C . ARG A 1 85 ? -11.993 -3.531 -5.344 1.00 80.12 85 ARG A C 1
ATOM 639 O O . ARG A 1 85 ? -12.397 -2.382 -5.493 1.00 80.12 85 ARG A O 1
ATOM 646 N N . LEU A 1 86 ? -10.709 -3.827 -5.145 1.00 82.69 86 LEU A N 1
ATOM 647 C CA . LEU A 1 86 ? -9.634 -2.826 -5.136 1.00 82.69 86 LEU A CA 1
ATOM 648 C C . LEU A 1 86 ? -9.413 -2.199 -6.527 1.00 82.69 86 LEU A C 1
ATOM 650 O O . LEU A 1 86 ? -9.141 -1.002 -6.633 1.00 82.69 86 LEU A O 1
ATOM 654 N N . LEU A 1 87 ? -9.553 -2.993 -7.594 1.00 80.00 87 LEU A N 1
ATOM 655 C CA . LEU A 1 87 ? -9.371 -2.547 -8.982 1.00 80.00 87 LEU A CA 1
ATOM 656 C C . LEU A 1 87 ? -10.655 -2.005 -9.630 1.00 80.00 87 LEU A C 1
ATOM 658 O O . LEU A 1 87 ? -10.575 -1.177 -10.535 1.00 80.00 87 LEU A O 1
ATOM 662 N N . PHE A 1 88 ? -11.828 -2.440 -9.167 1.00 80.94 88 PHE A N 1
ATOM 663 C CA . PHE A 1 88 ? -13.142 -2.025 -9.667 1.00 80.94 88 PHE A CA 1
ATOM 664 C C . PHE A 1 88 ? -14.110 -1.725 -8.508 1.00 80.94 88 PHE A C 1
ATOM 666 O O . PHE A 1 88 ? -15.043 -2.491 -8.241 1.00 80.94 88 PHE A O 1
ATOM 673 N N . PRO A 1 89 ? -13.951 -0.578 -7.824 1.00 69.44 89 PRO A N 1
ATOM 674 C CA . PRO A 1 89 ? -14.798 -0.217 -6.688 1.00 69.44 89 PRO A CA 1
ATOM 675 C C . PRO A 1 89 ? -16.242 0.121 -7.098 1.00 69.44 89 PRO A C 1
ATOM 677 O O . PRO A 1 89 ? -17.137 0.100 -6.261 1.00 69.44 89 PRO A O 1
ATOM 680 N N . PHE A 1 90 ? -16.505 0.412 -8.376 1.00 62.78 90 PHE A N 1
ATOM 681 C CA . PHE A 1 90 ? -17.824 0.852 -8.855 1.00 62.78 90 PHE A CA 1
ATOM 682 C C . PHE A 1 90 ? -18.837 -0.284 -9.080 1.00 62.78 90 PHE A C 1
ATOM 684 O O . PHE A 1 90 ? -20.026 -0.013 -9.205 1.00 62.78 90 PHE A O 1
ATOM 691 N N . GLY A 1 91 ? -18.393 -1.544 -9.121 1.00 52.59 91 GLY A N 1
ATOM 692 C CA . GLY A 1 91 ? -19.251 -2.686 -9.467 1.00 52.59 91 GLY A CA 1
ATOM 693 C C . GLY A 1 91 ? -20.062 -3.292 -8.316 1.00 52.59 91 GLY A C 1
ATOM 694 O O . GLY A 1 91 ? -20.881 -4.168 -8.564 1.00 52.59 91 GLY A O 1
ATOM 695 N N . HIS A 1 92 ? -19.848 -2.873 -7.064 1.00 54.59 92 HIS A N 1
ATOM 696 C CA . HIS A 1 92 ? -20.467 -3.509 -5.893 1.00 54.59 92 HIS A CA 1
ATOM 697 C C . HIS A 1 92 ? -21.336 -2.523 -5.099 1.00 54.59 92 HIS A C 1
ATOM 699 O O . HIS A 1 92 ? -20.859 -1.464 -4.680 1.00 54.59 92 HIS A O 1
ATOM 705 N N . GLN A 1 93 ? -22.609 -2.882 -4.887 1.00 46.03 93 GLN A N 1
ATOM 706 C CA . GLN A 1 93 ? -23.594 -2.081 -4.143 1.00 46.03 93 GLN A CA 1
ATOM 707 C C . GLN A 1 93 ? -23.606 -2.378 -2.632 1.00 46.03 93 GLN A C 1
ATOM 709 O O . GLN A 1 93 ? -23.875 -1.471 -1.845 1.00 46.03 93 GLN A O 1
ATOM 714 N N . ASP A 1 94 ? -23.192 -3.574 -2.208 1.00 50.12 94 ASP A N 1
ATOM 715 C CA . ASP A 1 94 ? -23.189 -3.962 -0.794 1.00 50.12 94 ASP A CA 1
ATOM 716 C C . ASP A 1 94 ? -21.831 -3.696 -0.137 1.00 50.12 94 ASP A C 1
ATOM 718 O O . ASP A 1 94 ? -20.900 -4.501 -0.203 1.00 50.12 94 ASP A O 1
ATOM 722 N N . TRP A 1 95 ? -21.718 -2.533 0.505 1.00 54.94 95 TRP A N 1
ATOM 723 C CA . TRP A 1 95 ? -20.557 -2.165 1.321 1.00 54.94 95 TRP A CA 1
ATOM 724 C C . TRP A 1 95 ? -20.782 -2.383 2.823 1.00 54.94 95 TRP A C 1
ATOM 726 O O . TRP A 1 95 ? -19.914 -2.064 3.632 1.00 54.94 95 TRP A O 1
ATOM 736 N N . GLN A 1 96 ? -21.946 -2.890 3.227 1.00 45.81 96 GLN A N 1
ATOM 737 C CA . GLN A 1 96 ? -22.223 -3.101 4.642 1.00 45.81 96 GLN A CA 1
ATOM 738 C C . GLN A 1 96 ? -21.357 -4.236 5.191 1.00 45.81 96 GLN A C 1
ATOM 740 O O . GLN A 1 96 ? -21.399 -5.356 4.687 1.00 45.81 96 GLN A O 1
ATOM 745 N N . VAL A 1 97 ? -20.574 -3.923 6.225 1.00 50.41 97 VAL A N 1
ATOM 746 C CA . VAL A 1 97 ? -19.908 -4.929 7.057 1.00 50.41 97 VAL A CA 1
ATOM 747 C C . VAL A 1 97 ? -21.022 -5.676 7.789 1.00 50.41 97 VAL A C 1
ATOM 749 O O . VAL A 1 97 ? -21.801 -5.050 8.514 1.00 50.41 97 VAL A O 1
ATOM 752 N N . ARG A 1 98 ? -21.141 -6.992 7.603 1.00 46.62 98 ARG A N 1
ATOM 753 C CA . ARG A 1 98 ? -22.058 -7.802 8.413 1.00 46.62 98 ARG A CA 1
ATOM 754 C C . ARG A 1 98 ? -21.388 -8.018 9.766 1.00 46.62 98 ARG A C 1
ATOM 756 O O . ARG A 1 98 ? -20.755 -9.039 10.010 1.00 46.62 98 ARG A O 1
ATOM 763 N N . TYR A 1 99 ? -21.508 -7.013 10.633 1.00 46.53 99 TYR A N 1
ATOM 764 C CA . TYR A 1 99 ? -21.095 -7.085 12.029 1.00 46.53 99 TYR A CA 1
ATOM 765 C C . TYR A 1 99 ? -21.989 -8.086 12.762 1.00 46.53 99 TYR A C 1
ATOM 767 O O . TYR A 1 99 ? -23.064 -7.744 13.249 1.00 46.53 99 TYR A O 1
ATOM 775 N N . GLN A 1 100 ? -21.556 -9.341 12.833 1.00 38.56 100 GLN A N 1
ATOM 776 C CA . GLN A 1 100 ? -22.051 -10.243 13.862 1.00 38.56 100 GLN A CA 1
ATOM 777 C C . GLN A 1 100 ? -21.298 -9.883 15.152 1.00 38.56 100 GLN A C 1
ATOM 779 O O . GLN A 1 100 ? -20.070 -9.921 15.183 1.00 38.56 100 GLN A O 1
ATOM 784 N N . GLN A 1 101 ? -22.049 -9.421 16.152 1.00 46.59 101 GLN A N 1
ATOM 785 C CA . GLN A 1 101 ? -21.624 -8.629 17.315 1.00 46.59 101 GLN A CA 1
ATOM 786 C C . GLN A 1 101 ? -20.737 -9.338 18.367 1.00 46.59 101 GLN A C 1
ATOM 788 O O . GLN A 1 101 ? -20.774 -8.954 19.526 1.00 46.59 101 GLN A O 1
ATOM 793 N N . ASP A 1 102 ? -19.889 -10.307 18.013 1.00 38.53 102 ASP A N 1
ATOM 794 C CA . ASP A 1 102 ? -18.980 -10.948 18.983 1.00 38.53 102 ASP A CA 1
ATOM 795 C C . ASP A 1 102 ? -17.594 -11.279 18.365 1.00 38.53 102 ASP A C 1
ATOM 797 O O . ASP A 1 102 ? -17.479 -11.468 17.153 1.00 38.53 102 ASP A O 1
ATOM 801 N N . PRO A 1 103 ? -16.495 -11.269 19.150 1.00 49.50 103 PRO A N 1
ATOM 802 C CA . PRO A 1 103 ? -15.127 -10.984 18.684 1.00 49.50 103 PRO A CA 1
ATOM 803 C C . PRO A 1 103 ? -14.443 -12.169 17.968 1.00 49.50 103 PRO A C 1
ATOM 805 O O . PRO A 1 103 ? -14.919 -13.297 18.025 1.00 49.50 103 PRO A O 1
ATOM 808 N N . PRO A 1 104 ? -13.195 -11.979 17.487 1.00 46.34 104 PRO A N 1
ATOM 809 C CA . PRO A 1 104 ? -12.877 -11.391 16.189 1.00 46.34 104 PRO A CA 1
ATOM 810 C C . PRO A 1 104 ? -13.325 -12.312 15.037 1.00 46.34 104 PRO A C 1
ATOM 812 O O . PRO A 1 104 ? -12.900 -13.464 14.938 1.00 46.34 104 PRO A O 1
ATOM 815 N N . VAL A 1 105 ? -14.148 -11.793 14.128 1.00 47.06 105 VAL A N 1
ATOM 816 C CA . VAL A 1 105 ? -14.605 -12.549 12.957 1.00 47.06 105 VAL A CA 1
ATOM 817 C C . VAL A 1 105 ? -13.449 -12.690 11.966 1.00 47.06 105 VAL A C 1
ATOM 819 O O . VAL A 1 105 ? -12.852 -11.701 11.540 1.00 47.06 105 VAL A O 1
ATOM 822 N N . ALA A 1 106 ? -13.103 -13.928 11.612 1.00 43.47 106 ALA A N 1
ATOM 823 C CA . ALA A 1 106 ? -12.079 -14.190 10.610 1.00 43.47 106 ALA A CA 1
ATOM 824 C C . ALA A 1 106 ? -12.471 -13.548 9.256 1.00 43.47 106 ALA A C 1
ATOM 826 O O . ALA A 1 106 ? -13.643 -13.630 8.874 1.00 43.47 106 ALA A O 1
ATOM 827 N N . PRO A 1 107 ? -11.512 -13.000 8.480 1.00 49.41 107 PRO A N 1
ATOM 828 C CA . PRO A 1 107 ? -11.732 -12.404 7.155 1.00 49.41 107 PRO A CA 1
ATOM 829 C C . PRO A 1 107 ? -12.498 -13.299 6.170 1.00 49.41 107 PRO A C 1
ATOM 831 O O . PRO A 1 107 ? -13.064 -12.808 5.202 1.00 49.41 107 PRO A O 1
ATOM 834 N N . ARG A 1 108 ? -12.571 -14.610 6.429 1.00 48.34 108 ARG A N 1
ATOM 835 C CA . ARG A 1 108 ? -13.399 -15.579 5.697 1.00 48.34 108 ARG A CA 1
ATOM 836 C C . ARG A 1 108 ? -14.884 -15.219 5.600 1.00 48.34 108 ARG A C 1
ATOM 838 O O . ARG A 1 108 ? -15.518 -15.623 4.630 1.00 48.34 108 ARG A O 1
ATOM 845 N N . PHE A 1 109 ? -15.441 -14.506 6.579 1.00 47.62 109 PHE A N 1
ATOM 846 C CA . PHE A 1 109 ? -16.889 -14.271 6.665 1.00 47.62 109 PHE A CA 1
ATOM 847 C C . PHE A 1 109 ? -17.323 -12.864 6.237 1.00 47.62 109 PHE A C 1
ATOM 849 O O . PHE A 1 109 ? -18.508 -12.656 5.984 1.00 47.62 109 PHE A O 1
ATOM 856 N N . ASP A 1 110 ? -16.384 -11.924 6.086 1.00 57.41 110 ASP A N 1
ATOM 857 C CA . ASP A 1 110 ? -16.671 -10.587 5.568 1.00 57.41 110 ASP A CA 1
ATOM 858 C C . ASP A 1 110 ? -15.535 -10.079 4.666 1.00 57.41 110 ASP A C 1
ATOM 860 O O . ASP A 1 110 ? -14.412 -9.817 5.105 1.00 57.41 110 ASP A O 1
ATOM 864 N N . VAL A 1 111 ? -15.840 -9.899 3.378 1.00 56.78 111 VAL A N 1
ATOM 865 C CA . VAL A 1 111 ? -14.909 -9.353 2.372 1.00 56.78 111 VAL A CA 1
ATOM 866 C C . VAL A 1 111 ? -14.459 -7.930 2.738 1.00 56.78 111 VAL A C 1
ATOM 868 O O . VAL A 1 111 ? -13.384 -7.490 2.322 1.00 56.78 111 VAL A O 1
ATOM 871 N N . ASN A 1 112 ? -15.252 -7.210 3.539 1.00 59.66 112 ASN A N 1
ATOM 872 C CA . ASN A 1 112 ? -14.962 -5.855 3.997 1.00 59.66 112 ASN A CA 1
ATOM 873 C C . ASN A 1 112 ? -14.111 -5.801 5.283 1.00 59.66 112 ASN A C 1
ATOM 875 O O . ASN A 1 112 ? -13.666 -4.722 5.677 1.00 59.66 112 ASN A O 1
ATOM 879 N N . ALA A 1 113 ? -13.837 -6.941 5.930 1.00 64.12 113 ALA A N 1
ATOM 880 C CA . ALA A 1 113 ? -12.923 -6.983 7.067 1.00 64.12 113 ALA A CA 1
ATOM 881 C C . ALA A 1 113 ? -11.481 -6.647 6.623 1.00 64.12 113 ALA A C 1
ATOM 883 O O . ALA A 1 113 ? -11.060 -7.072 5.540 1.00 64.12 113 ALA A O 1
ATOM 884 N N . PRO A 1 114 ? -10.709 -5.892 7.428 1.00 69.00 114 PRO A N 1
ATOM 885 C CA . PRO A 1 114 ? -9.293 -5.637 7.161 1.00 69.00 114 PRO A CA 1
ATOM 886 C C . PRO A 1 114 ? -8.510 -6.956 7.169 1.00 69.00 114 PRO A C 1
ATOM 888 O O . PRO A 1 114 ? -8.672 -7.782 8.065 1.00 69.00 114 PRO A O 1
ATOM 891 N N . ASP A 1 115 ? -7.646 -7.151 6.179 1.00 81.88 115 ASP A N 1
ATOM 892 C CA . ASP A 1 115 ? -6.751 -8.305 6.091 1.00 81.88 115 ASP A CA 1
ATOM 893 C C . ASP A 1 115 ? -5.311 -7.828 5.938 1.00 81.88 115 ASP A C 1
ATOM 895 O O . ASP A 1 115 ? -5.052 -6.793 5.326 1.00 81.88 115 ASP A O 1
ATOM 899 N N . LEU A 1 116 ? -4.376 -8.583 6.512 1.00 81.75 116 LEU A N 1
ATOM 900 C CA . LEU A 1 116 ? -2.949 -8.270 6.427 1.00 81.75 116 LEU A CA 1
ATOM 901 C C . LEU A 1 116 ? -2.243 -9.126 5.365 1.00 81.75 116 LEU A C 1
ATOM 903 O O . LEU A 1 116 ? -1.156 -8.773 4.912 1.00 81.75 116 LEU A O 1
ATOM 907 N N . TYR A 1 117 ? -2.878 -10.217 4.921 1.00 85.31 117 TYR A N 1
ATOM 908 C CA . TYR A 1 117 ? -2.337 -11.099 3.890 1.00 85.31 117 TYR A CA 1
ATOM 909 C C . TYR A 1 117 ? -2.125 -10.368 2.559 1.00 85.31 117 TYR A C 1
ATOM 911 O O . TYR A 1 117 ? -1.018 -10.407 2.022 1.00 85.31 117 TYR A O 1
ATOM 919 N N . ILE A 1 118 ? -3.143 -9.671 2.037 1.00 87.00 118 ILE A N 1
ATOM 920 C CA . ILE A 1 118 ? -3.052 -8.969 0.751 1.00 87.00 118 ILE A CA 1
ATOM 921 C C . ILE A 1 118 ? -2.010 -7.842 0.812 1.00 87.00 118 ILE A C 1
ATOM 923 O O . ILE A 1 118 ? -1.144 -7.834 -0.059 1.00 87.00 118 ILE A O 1
ATOM 927 N N . PRO A 1 119 ? -2.003 -6.937 1.813 1.00 89.56 119 PRO A N 1
ATOM 928 C CA . PRO A 1 119 ? -0.950 -5.933 1.968 1.00 89.56 119 PRO A CA 1
ATOM 929 C C . PRO A 1 119 ? 0.473 -6.498 1.992 1.00 89.56 119 PRO A C 1
ATOM 931 O O . PRO A 1 119 ? 1.348 -5.980 1.303 1.00 89.56 119 PRO A O 1
ATOM 934 N N . VAL A 1 120 ? 0.712 -7.569 2.757 1.00 89.75 120 VAL A N 1
ATOM 935 C CA . VAL A 1 120 ? 2.046 -8.177 2.883 1.00 89.75 120 VAL A CA 1
ATOM 936 C C . VAL A 1 120 ? 2.472 -8.831 1.573 1.00 89.75 120 VAL A C 1
ATOM 938 O O . VAL A 1 120 ? 3.583 -8.597 1.097 1.00 89.75 120 VAL A O 1
ATOM 941 N N . MET A 1 121 ? 1.585 -9.608 0.951 1.00 91.31 121 MET A N 1
ATOM 942 C CA . MET A 1 121 ? 1.881 -10.248 -0.331 1.00 91.31 121 MET A CA 1
ATOM 943 C C . MET A 1 121 ? 2.068 -9.219 -1.445 1.00 91.31 121 MET A C 1
ATOM 945 O O . MET A 1 121 ? 2.973 -9.365 -2.267 1.00 91.31 121 MET A O 1
ATOM 949 N N . ALA A 1 122 ? 1.272 -8.150 -1.454 1.00 91.75 122 ALA A N 1
ATOM 950 C CA . ALA A 1 122 ? 1.416 -7.053 -2.400 1.00 91.75 122 ALA A CA 1
ATOM 951 C C . ALA A 1 122 ? 2.718 -6.274 -2.170 1.00 91.75 122 ALA A C 1
ATOM 953 O O . ALA A 1 122 ? 3.380 -5.920 -3.135 1.00 91.75 122 ALA A O 1
ATOM 954 N N . PHE A 1 123 ? 3.155 -6.062 -0.928 1.00 93.25 123 PHE A N 1
ATOM 955 C CA . PHE A 1 123 ? 4.458 -5.452 -0.665 1.00 93.25 123 PHE A CA 1
ATOM 956 C C . PHE A 1 123 ? 5.604 -6.288 -1.256 1.00 93.25 123 PHE A C 1
ATOM 958 O O . PHE A 1 123 ? 6.417 -5.764 -2.013 1.00 93.25 123 PHE A O 1
ATOM 965 N N . ILE A 1 124 ? 5.634 -7.599 -0.991 1.00 93.50 124 ILE A N 1
ATOM 966 C CA . ILE A 1 124 ? 6.667 -8.498 -1.538 1.00 93.50 124 ILE A CA 1
ATOM 967 C C . ILE A 1 124 ? 6.609 -8.515 -3.071 1.00 93.50 124 ILE A C 1
ATOM 969 O O . ILE A 1 124 ? 7.630 -8.370 -3.738 1.00 93.50 124 ILE A O 1
ATOM 973 N N . THR A 1 125 ? 5.409 -8.643 -3.638 1.00 94.25 125 THR A N 1
ATOM 974 C CA . THR A 1 125 ? 5.210 -8.675 -5.093 1.00 94.25 125 THR A CA 1
ATOM 975 C C . THR A 1 125 ? 5.628 -7.360 -5.744 1.00 94.25 125 THR A C 1
ATOM 977 O O . THR A 1 125 ? 6.250 -7.375 -6.800 1.00 94.25 125 THR A O 1
ATOM 980 N N . TYR A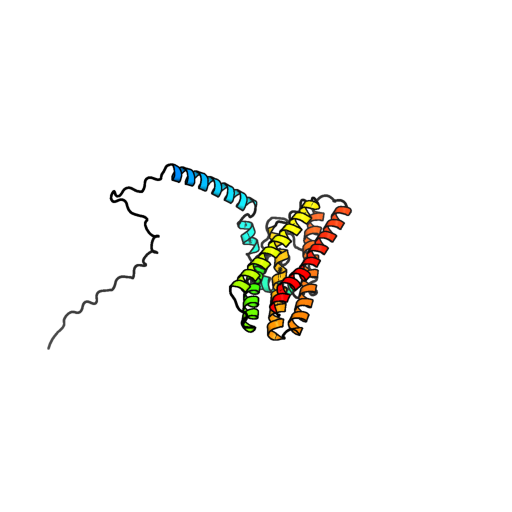 1 126 ? 5.353 -6.223 -5.104 1.00 93.44 126 TYR A N 1
ATOM 981 C CA . TYR A 1 126 ? 5.816 -4.916 -5.554 1.00 93.44 126 TYR A CA 1
ATOM 982 C C . TYR A 1 126 ? 7.342 -4.861 -5.624 1.00 93.44 126 TYR A C 1
ATOM 984 O O . TYR A 1 126 ? 7.863 -4.442 -6.651 1.00 93.44 126 TYR A O 1
ATOM 992 N N . LEU A 1 127 ? 8.062 -5.354 -4.607 1.00 93.62 127 LEU A N 1
ATOM 993 C CA . LEU A 1 127 ? 9.528 -5.428 -4.656 1.00 93.62 127 LEU A CA 1
ATOM 994 C C . LEU A 1 127 ? 10.020 -6.301 -5.814 1.00 93.62 127 LEU A C 1
ATOM 996 O O . LEU A 1 127 ? 10.951 -5.923 -6.518 1.00 93.62 127 LEU A O 1
ATOM 1000 N N . LEU A 1 128 ? 9.382 -7.448 -6.049 1.00 93.81 128 LEU A N 1
ATOM 1001 C CA . LEU A 1 128 ? 9.757 -8.339 -7.149 1.00 93.81 128 LEU A CA 1
ATOM 1002 C C . LEU A 1 128 ? 9.516 -7.695 -8.519 1.00 93.81 128 LEU A C 1
ATOM 1004 O O . LEU A 1 128 ? 10.398 -7.724 -9.374 1.00 93.81 128 LEU A O 1
ATOM 1008 N N . VAL A 1 129 ? 8.351 -7.078 -8.724 1.00 93.25 129 VAL A N 1
ATOM 1009 C CA . VAL A 1 129 ? 8.006 -6.387 -9.977 1.00 93.25 129 VAL A CA 1
ATOM 1010 C C . VAL A 1 129 ? 8.880 -5.149 -10.176 1.00 93.25 129 VAL A C 1
ATOM 1012 O O . VAL A 1 129 ? 9.306 -4.876 -11.294 1.00 93.25 129 VAL A O 1
ATOM 1015 N N . ALA A 1 130 ? 9.213 -4.436 -9.101 1.00 91.12 130 ALA A N 1
ATOM 1016 C CA . ALA A 1 130 ? 10.156 -3.328 -9.117 1.00 91.12 130 ALA A CA 1
ATOM 1017 C C . ALA A 1 130 ? 11.562 -3.774 -9.537 1.00 91.12 130 ALA A C 1
ATOM 1019 O O . ALA A 1 130 ? 12.169 -3.173 -10.422 1.00 91.12 130 ALA A O 1
ATOM 1020 N N . GLY A 1 131 ? 12.060 -4.862 -8.946 1.00 91.19 131 GLY A N 1
ATOM 1021 C CA . GLY A 1 131 ? 13.332 -5.471 -9.327 1.00 91.19 131 GLY A CA 1
ATOM 1022 C C . GLY A 1 131 ? 13.335 -5.937 -10.783 1.00 91.19 131 GLY A C 1
ATOM 1023 O O . GLY A 1 131 ? 14.307 -5.697 -11.496 1.00 91.19 131 GLY A O 1
ATOM 1024 N N . LEU A 1 132 ? 12.228 -6.524 -11.250 1.00 91.81 132 LEU A N 1
ATOM 1025 C CA . LEU A 1 132 ? 12.050 -6.906 -12.650 1.00 91.81 132 LEU A CA 1
ATOM 1026 C C . LEU A 1 132 ? 12.097 -5.682 -13.575 1.00 91.81 132 LEU A C 1
ATOM 1028 O O . LEU A 1 132 ? 12.829 -5.700 -14.561 1.00 91.81 132 LEU A O 1
ATOM 1032 N N . ALA A 1 133 ? 11.384 -4.604 -13.239 1.00 90.19 133 ALA A N 1
ATOM 1033 C CA . ALA A 1 133 ? 11.392 -3.356 -13.999 1.00 90.19 133 ALA A CA 1
ATOM 1034 C C . ALA A 1 133 ? 12.812 -2.774 -14.123 1.00 90.19 133 ALA A C 1
ATOM 1036 O O . ALA A 1 133 ? 13.265 -2.476 -15.229 1.00 90.19 133 ALA A O 1
ATOM 1037 N N . LEU A 1 134 ? 13.555 -2.700 -13.015 1.00 89.56 134 LEU A N 1
ATOM 1038 C CA . LEU A 1 134 ? 14.952 -2.245 -13.003 1.00 89.56 134 LEU A CA 1
ATOM 1039 C C . LEU A 1 134 ? 15.879 -3.178 -13.800 1.00 89.56 134 LEU A C 1
ATOM 1041 O O . LEU A 1 134 ? 16.792 -2.711 -14.485 1.00 89.56 134 LEU A O 1
ATOM 1045 N N . GLY A 1 135 ? 15.625 -4.489 -13.751 1.00 89.06 135 GLY A N 1
ATOM 1046 C CA . GLY A 1 135 ? 16.325 -5.502 -14.540 1.00 89.06 135 GLY A CA 1
ATOM 1047 C C . GLY A 1 135 ? 16.145 -5.307 -16.042 1.00 89.06 135 GLY A C 1
ATOM 1048 O O . GLY A 1 135 ? 17.132 -5.305 -16.773 1.00 89.06 135 GLY A O 1
ATOM 1049 N N . THR A 1 136 ? 14.919 -5.038 -16.503 1.00 88.31 136 THR A N 1
ATOM 1050 C CA . THR A 1 136 ? 14.655 -4.760 -17.930 1.00 88.31 136 THR A CA 1
ATOM 1051 C C . THR A 1 136 ? 15.362 -3.502 -18.442 1.00 88.31 136 THR A C 1
ATOM 1053 O O . THR A 1 136 ? 15.636 -3.391 -19.633 1.00 88.31 136 THR A O 1
ATOM 1056 N N . GLN A 1 137 ? 15.711 -2.577 -17.544 1.00 86.94 137 GLN A N 1
ATOM 1057 C CA . GLN A 1 137 ? 16.425 -1.339 -17.860 1.00 86.94 137 GLN A CA 1
ATOM 1058 C C . GLN A 1 137 ? 17.953 -1.458 -17.698 1.00 86.94 137 GLN A C 1
ATOM 1060 O O . GLN A 1 137 ? 18.650 -0.453 -17.817 1.00 86.94 137 GLN A O 1
ATOM 1065 N N . ASN A 1 138 ? 18.492 -2.652 -17.410 1.00 87.06 138 ASN A N 1
ATOM 1066 C CA . ASN A 1 138 ? 19.911 -2.883 -17.088 1.00 87.06 138 ASN A CA 1
ATOM 1067 C C . ASN A 1 138 ? 20.439 -2.026 -15.916 1.00 87.06 138 ASN A C 1
ATOM 1069 O O . ASN A 1 138 ? 21.635 -1.764 -15.815 1.00 87.06 138 ASN A O 1
ATOM 1073 N N . ARG A 1 139 ? 19.551 -1.588 -15.014 1.00 86.12 139 ARG A N 1
ATOM 1074 C CA . ARG A 1 139 ? 19.873 -0.778 -13.823 1.00 86.12 139 ARG A CA 1
ATOM 1075 C C . ARG A 1 139 ? 19.711 -1.563 -12.527 1.00 86.12 139 ARG A C 1
ATOM 1077 O O . ARG A 1 139 ? 19.566 -0.985 -11.452 1.00 86.12 139 ARG A O 1
ATOM 1084 N N . PHE A 1 140 ? 19.695 -2.888 -12.620 1.00 87.00 140 PHE A N 1
ATOM 1085 C CA . PHE A 1 140 ? 19.535 -3.721 -11.444 1.00 87.00 140 PHE A CA 1
ATOM 1086 C C . PHE A 1 140 ? 20.760 -3.601 -10.537 1.00 87.00 140 PHE A C 1
ATOM 1088 O O . PHE A 1 140 ? 21.870 -3.975 -10.909 1.00 87.00 140 PHE A O 1
ATOM 1095 N N . SER A 1 141 ? 20.528 -3.108 -9.326 1.00 88.69 141 SER A N 1
ATOM 1096 C CA . SER A 1 141 ? 21.471 -3.181 -8.221 1.00 88.69 141 SER A CA 1
ATOM 1097 C C . SER A 1 141 ? 20.713 -3.635 -6.974 1.00 88.69 141 SER A C 1
ATOM 1099 O O . SER A 1 141 ? 19.632 -3.097 -6.698 1.00 88.69 141 SER A O 1
ATOM 1101 N N . PRO A 1 142 ? 21.248 -4.603 -6.206 1.00 88.88 142 PRO A N 1
ATOM 1102 C CA . PRO A 1 142 ? 20.636 -5.020 -4.947 1.00 88.88 142 PRO A CA 1
ATOM 1103 C C . PRO A 1 142 ? 20.501 -3.851 -3.959 1.00 88.88 142 PRO A C 1
ATOM 1105 O O . PRO A 1 142 ? 19.543 -3.823 -3.185 1.00 88.88 142 PRO A O 1
ATOM 1108 N N . ASP A 1 143 ? 21.378 -2.846 -4.046 1.00 91.81 143 ASP A N 1
ATOM 1109 C CA . ASP A 1 143 ? 21.323 -1.646 -3.205 1.00 91.81 143 ASP A CA 1
ATOM 1110 C C . ASP A 1 143 ? 20.079 -0.799 -3.495 1.00 91.81 143 ASP A C 1
ATOM 1112 O O . ASP A 1 143 ? 19.417 -0.327 -2.571 1.00 91.81 143 ASP A O 1
ATOM 1116 N N . LEU A 1 144 ? 19.700 -0.654 -4.772 1.00 88.62 144 LEU A N 1
ATOM 1117 C CA . LEU A 1 144 ? 18.494 0.084 -5.168 1.00 88.62 144 LEU A CA 1
ATOM 1118 C C . LEU A 1 144 ? 17.226 -0.638 -4.720 1.00 88.62 144 LEU A C 1
ATOM 1120 O O . LEU A 1 144 ? 16.280 0.001 -4.259 1.00 88.62 144 LEU A O 1
ATOM 1124 N N . LEU A 1 145 ? 17.211 -1.969 -4.813 1.00 90.75 145 LEU A N 1
ATOM 1125 C CA . LEU A 1 145 ? 16.081 -2.769 -4.354 1.00 90.75 145 LEU A CA 1
ATOM 1126 C C . LEU A 1 145 ? 15.918 -2.676 -2.828 1.00 90.75 145 LEU A C 1
ATOM 1128 O O . LEU A 1 145 ? 14.800 -2.516 -2.336 1.00 90.75 145 LEU A O 1
ATOM 1132 N N . GLY A 1 146 ? 17.028 -2.713 -2.083 1.00 91.50 146 GLY A N 1
ATOM 1133 C CA . GLY A 1 146 ? 17.042 -2.499 -0.635 1.00 91.50 146 GLY A CA 1
ATOM 1134 C C . GLY A 1 146 ? 16.602 -1.086 -0.238 1.00 91.50 146 GLY A C 1
ATOM 1135 O O . GLY A 1 146 ? 15.812 -0.921 0.697 1.00 91.50 146 GLY A O 1
ATOM 1136 N N . LEU A 1 147 ? 17.038 -0.062 -0.976 1.00 92.06 147 LEU A N 1
ATOM 1137 C CA . LEU A 1 147 ? 16.614 1.326 -0.779 1.00 92.06 147 LEU A CA 1
ATOM 1138 C C . LEU A 1 147 ? 15.116 1.498 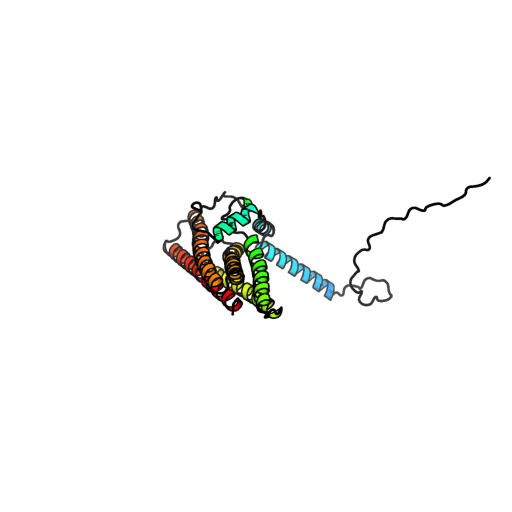-1.057 1.00 92.06 147 LEU A C 1
ATOM 1140 O O . LEU A 1 147 ? 14.407 2.145 -0.288 1.00 92.06 147 LEU A O 1
ATOM 1144 N N . LEU A 1 148 ? 14.594 0.872 -2.108 1.00 91.44 148 LEU A N 1
ATOM 1145 C CA . LEU A 1 148 ? 13.170 0.894 -2.427 1.00 91.44 148 LEU A CA 1
ATOM 1146 C C . LEU A 1 148 ? 12.341 0.179 -1.355 1.00 91.44 148 LEU A C 1
ATOM 1148 O O . LEU A 1 148 ? 11.328 0.714 -0.908 1.00 91.44 148 LEU A O 1
ATOM 1152 N N . ALA A 1 149 ? 12.788 -0.985 -0.880 1.00 92.50 149 ALA A N 1
ATOM 1153 C CA . ALA A 1 149 ? 12.122 -1.706 0.201 1.00 92.50 149 ALA A CA 1
ATOM 1154 C C . ALA A 1 149 ? 12.088 -0.893 1.501 1.00 92.50 149 ALA A C 1
ATOM 1156 O O . ALA A 1 149 ? 11.023 -0.720 2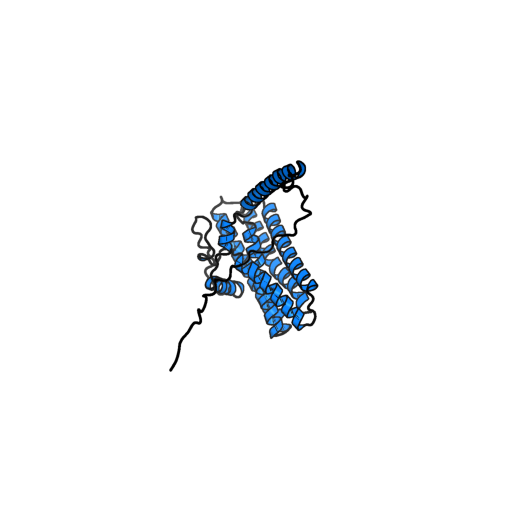.097 1.00 92.50 149 ALA A O 1
ATOM 1157 N N . SER A 1 150 ? 13.235 -0.353 1.914 1.00 93.94 150 SER A N 1
ATOM 1158 C CA . SER A 1 150 ? 13.360 0.446 3.136 1.00 93.94 150 SER A CA 1
ATOM 1159 C C . SER A 1 150 ? 12.593 1.764 3.058 1.00 93.94 150 SER A C 1
ATOM 1161 O O . SER A 1 150 ? 11.869 2.084 3.995 1.00 93.94 150 SER A O 1
ATOM 1163 N N . SER A 1 151 ? 12.666 2.496 1.943 1.00 92.12 151 SER A N 1
ATOM 1164 C CA . SER A 1 151 ? 11.903 3.738 1.745 1.00 92.12 151 SER A CA 1
ATOM 1165 C C . SER A 1 151 ? 10.395 3.490 1.716 1.00 92.12 151 SER A C 1
ATOM 1167 O O . SER A 1 151 ? 9.636 4.231 2.340 1.00 92.12 151 SER A O 1
ATOM 1169 N N . THR A 1 152 ? 9.950 2.413 1.065 1.00 91.75 152 THR A N 1
ATOM 1170 C CA . THR A 1 152 ? 8.536 2.023 1.023 1.00 91.75 152 THR A CA 1
ATOM 1171 C C . THR A 1 152 ? 8.007 1.674 2.411 1.00 91.75 152 THR A C 1
ATOM 1173 O O . THR A 1 152 ? 6.909 2.093 2.782 1.00 91.75 152 THR A O 1
ATOM 1176 N N . LEU A 1 153 ? 8.794 0.931 3.191 1.00 92.12 153 LEU A N 1
ATOM 1177 C CA . LEU A 1 153 ? 8.467 0.570 4.567 1.00 92.12 153 LEU A CA 1
ATOM 1178 C C . LEU A 1 153 ? 8.489 1.809 5.479 1.00 92.12 153 LEU A C 1
ATOM 1180 O O . LEU A 1 153 ? 7.577 1.999 6.279 1.00 92.12 153 LEU A O 1
ATOM 1184 N N . ALA A 1 154 ? 9.468 2.701 5.317 1.00 93.12 154 ALA A N 1
ATOM 1185 C CA . ALA A 1 154 ? 9.544 3.953 6.064 1.00 93.12 154 ALA A CA 1
ATOM 1186 C C . ALA A 1 154 ? 8.312 4.836 5.816 1.00 93.12 154 ALA A C 1
ATOM 1188 O O . ALA A 1 154 ? 7.694 5.298 6.774 1.00 93.12 154 ALA A O 1
ATOM 1189 N N . TRP A 1 155 ? 7.893 5.006 4.558 1.00 91.62 155 TRP A N 1
ATOM 1190 C CA . TRP A 1 155 ? 6.670 5.742 4.225 1.00 91.62 155 TRP A CA 1
ATOM 1191 C C . TRP A 1 155 ? 5.410 5.088 4.793 1.00 91.62 155 TRP A C 1
ATOM 1193 O O . TRP A 1 155 ? 4.520 5.803 5.246 1.00 91.62 155 TRP A O 1
ATOM 1203 N N . LEU A 1 156 ? 5.337 3.753 4.822 1.00 91.25 156 LEU A N 1
ATOM 1204 C CA . LEU A 1 156 ? 4.242 3.029 5.472 1.00 91.25 156 LEU A CA 1
ATOM 1205 C C . LEU A 1 156 ? 4.177 3.334 6.976 1.00 91.25 156 LEU A C 1
ATOM 1207 O O . LEU A 1 156 ? 3.100 3.612 7.498 1.00 91.25 156 LEU A O 1
ATOM 1211 N N . ILE A 1 157 ? 5.322 3.316 7.668 1.00 91.00 157 ILE A N 1
ATOM 1212 C CA . ILE A 1 157 ? 5.400 3.651 9.097 1.00 91.00 157 ILE A CA 1
ATOM 1213 C C . ILE A 1 157 ? 4.982 5.102 9.326 1.00 91.00 157 ILE A C 1
ATOM 1215 O O . ILE A 1 157 ? 4.138 5.360 10.180 1.00 91.00 157 ILE A O 1
ATOM 1219 N N . VAL A 1 158 ? 5.546 6.043 8.565 1.00 91.75 158 VAL A N 1
ATOM 1220 C CA . VAL A 1 158 ? 5.229 7.474 8.683 1.00 91.75 158 VAL A CA 1
ATOM 1221 C C . VAL A 1 158 ? 3.741 7.720 8.453 1.00 91.75 158 VAL A C 1
ATOM 1223 O O . VAL A 1 158 ? 3.126 8.448 9.225 1.00 91.75 158 VAL A O 1
ATOM 1226 N N . GLU A 1 159 ? 3.139 7.080 7.451 1.00 90.75 159 GLU A N 1
ATOM 1227 C CA . GLU A 1 159 ? 1.705 7.180 7.178 1.00 90.75 159 GLU A CA 1
ATOM 1228 C C . GLU A 1 159 ? 0.870 6.650 8.351 1.00 90.75 159 GLU A C 1
ATOM 1230 O O . GLU A 1 159 ? -0.008 7.355 8.844 1.00 90.75 159 GLU A O 1
ATOM 1235 N N . VAL A 1 160 ? 1.171 5.453 8.864 1.00 89.38 160 VAL A N 1
ATOM 1236 C CA . VAL A 1 160 ? 0.443 4.869 10.005 1.00 89.38 160 VAL A CA 1
ATOM 1237 C C . VAL A 1 160 ? 0.592 5.731 11.260 1.00 89.38 160 VAL A C 1
ATOM 1239 O O . VAL A 1 160 ? -0.392 5.943 11.966 1.00 89.38 160 VAL A O 1
ATOM 1242 N N . LEU A 1 161 ? 1.785 6.270 11.526 1.00 89.38 161 LEU A N 1
ATOM 1243 C CA . LEU A 1 161 ? 2.027 7.175 12.650 1.00 89.38 161 LEU A CA 1
ATOM 1244 C C . LEU A 1 161 ? 1.299 8.509 12.485 1.00 89.38 161 LEU A C 1
ATOM 1246 O O . LEU A 1 161 ? 0.723 8.996 13.453 1.00 89.38 161 LEU A O 1
ATOM 1250 N N . ALA A 1 162 ? 1.281 9.085 11.282 1.00 88.25 162 ALA A N 1
ATOM 1251 C CA . ALA A 1 162 ? 0.555 10.319 10.999 1.00 88.25 162 ALA A CA 1
ATOM 1252 C C . ALA A 1 162 ? -0.955 10.134 11.197 1.00 88.25 162 ALA A C 1
ATOM 1254 O O . ALA A 1 162 ? -1.606 10.983 11.806 1.00 88.25 162 ALA A O 1
ATOM 1255 N N . VAL A 1 163 ? -1.505 9.000 10.752 1.00 85.00 163 VAL A N 1
ATOM 1256 C CA . VAL A 1 163 ? -2.910 8.647 10.987 1.00 85.00 163 VAL A CA 1
ATOM 1257 C C . VAL A 1 163 ? -3.159 8.448 12.479 1.00 85.00 163 VAL A C 1
ATOM 1259 O O . VAL A 1 163 ? -4.066 9.066 13.025 1.00 85.00 163 VAL A O 1
ATOM 1262 N N . LEU A 1 164 ? -2.328 7.667 13.170 1.00 84.75 164 LEU A N 1
ATOM 1263 C CA . LEU A 1 164 ? -2.457 7.429 14.608 1.00 84.75 164 LEU A CA 1
ATOM 1264 C C . LEU A 1 164 ? -2.409 8.735 15.415 1.00 84.75 164 LEU A C 1
ATOM 1266 O O . LEU A 1 164 ? -3.243 8.946 16.292 1.00 84.75 164 LEU A O 1
ATOM 1270 N N . LEU A 1 165 ? -1.476 9.628 15.080 1.00 85.44 165 LEU A N 1
ATOM 1271 C CA . LEU A 1 165 ? -1.366 10.956 15.674 1.00 85.44 165 LEU A CA 1
ATOM 1272 C C . LEU A 1 165 ? -2.609 11.800 15.372 1.00 85.44 165 LEU A C 1
ATOM 1274 O O . LEU A 1 165 ? -3.140 12.437 16.274 1.00 85.44 165 LEU A O 1
ATOM 1278 N N . GLY A 1 166 ? -3.115 11.765 14.137 1.00 82.94 166 GLY A N 1
ATOM 1279 C CA . GLY A 1 166 ? -4.357 12.431 13.753 1.00 82.94 166 GLY A CA 1
ATOM 1280 C C . GLY A 1 166 ? -5.558 11.951 14.571 1.00 82.94 166 GLY A C 1
ATOM 1281 O O . GLY A 1 166 ? -6.302 12.770 15.102 1.00 82.94 166 GLY A O 1
ATOM 1282 N N . LEU A 1 167 ? -5.729 10.638 14.749 1.00 79.06 167 LEU A N 1
ATOM 1283 C CA . LEU A 1 167 ? -6.801 10.091 15.591 1.00 79.06 167 LEU A CA 1
ATOM 1284 C C . LEU A 1 167 ? -6.611 10.458 17.073 1.00 79.06 167 LEU A C 1
ATOM 1286 O O . LEU A 1 167 ? -7.592 10.770 17.754 1.00 79.06 167 LEU A O 1
ATOM 1290 N N . TYR A 1 168 ? -5.365 10.469 17.553 1.00 80.56 168 TYR A N 1
ATOM 1291 C CA . TYR A 1 168 ? -5.022 10.866 18.917 1.00 80.56 168 TYR A CA 1
ATOM 1292 C C . TYR A 1 168 ? -5.350 12.341 19.194 1.00 80.56 168 TYR A C 1
ATOM 1294 O O . TYR A 1 168 ? -6.003 12.640 20.192 1.00 80.56 168 TYR A O 1
ATOM 1302 N N . LEU A 1 169 ? -4.972 13.258 18.294 1.00 81.12 169 LEU A N 1
ATOM 1303 C CA . LEU A 1 169 ? -5.245 14.698 18.420 1.00 81.12 169 LEU A CA 1
ATOM 1304 C C . LEU A 1 169 ? -6.743 15.016 18.419 1.00 81.12 169 LEU A C 1
ATOM 1306 O O . LEU A 1 169 ? -7.183 15.931 19.108 1.00 81.12 169 LEU A O 1
ATOM 1310 N N . VAL A 1 170 ? -7.549 14.235 17.694 1.00 74.88 170 VAL A N 1
ATOM 1311 C CA . VAL A 1 170 ? -9.017 14.377 17.682 1.00 74.88 170 VAL A CA 1
ATOM 1312 C C . VAL A 1 170 ? -9.655 13.774 18.957 1.00 74.88 170 VAL A C 1
ATOM 1314 O O . VAL A 1 170 ? -10.882 13.757 19.098 1.00 74.88 170 VAL A O 1
ATOM 1317 N N . ALA A 1 171 ? -8.833 13.303 19.911 1.00 62.91 171 ALA A N 1
ATOM 1318 C CA . ALA A 1 171 ? -9.214 12.711 21.196 1.00 62.91 171 ALA A CA 1
ATOM 1319 C C . ALA A 1 171 ? -10.290 11.622 21.050 1.00 62.91 171 ALA A C 1
ATOM 1321 O O . ALA A 1 171 ? -11.206 11.473 21.868 1.00 62.91 171 ALA A O 1
ATOM 1322 N N . VAL A 1 172 ? -10.209 10.866 19.954 1.00 60.28 172 VAL A N 1
ATOM 1323 C CA . VAL A 1 172 ? -11.129 9.771 19.684 1.00 60.28 172 VAL A CA 1
ATOM 1324 C C . VAL A 1 172 ? -10.556 8.505 20.306 1.00 60.28 172 VAL A C 1
ATOM 1326 O O . VAL A 1 172 ? -9.569 7.958 19.825 1.00 60.28 172 VAL A O 1
ATOM 1329 N N . ASN A 1 173 ? -11.219 7.994 21.345 1.00 51.31 173 ASN A N 1
ATOM 1330 C CA . ASN A 1 173 ? -11.103 6.582 21.714 1.00 51.31 173 ASN A CA 1
ATOM 1331 C C . ASN A 1 173 ? -11.768 5.761 20.604 1.00 51.31 173 ASN A C 1
ATOM 1333 O O . ASN A 1 173 ? -12.967 5.496 20.656 1.00 51.31 173 ASN A O 1
ATOM 1337 N N . THR A 1 174 ? -11.014 5.484 19.548 1.00 54.31 174 THR A N 1
ATOM 1338 C CA . THR A 1 174 ? -11.418 4.629 18.427 1.00 54.31 174 THR A CA 1
ATOM 1339 C C . THR A 1 174 ? -10.962 3.215 18.736 1.00 54.31 174 THR A C 1
ATOM 1341 O O . THR A 1 174 ? -9.843 3.029 19.214 1.00 54.31 174 THR A O 1
ATOM 1344 N N . ALA A 1 175 ? -11.792 2.215 18.443 1.00 55.75 175 ALA A N 1
ATOM 1345 C CA . ALA A 1 175 ? -11.407 0.811 18.599 1.00 55.75 175 ALA A CA 1
ATOM 1346 C C . ALA A 1 175 ? -10.466 0.330 17.474 1.00 55.75 175 ALA A C 1
ATOM 1348 O O . ALA A 1 175 ? -10.016 -0.818 17.491 1.00 55.75 175 ALA A O 1
ATOM 1349 N N . LEU A 1 176 ? -10.145 1.210 16.513 1.00 61.66 176 LEU A N 1
ATOM 1350 C CA . LEU A 1 176 ? -9.210 0.954 15.422 1.00 61.66 176 LEU A CA 1
ATOM 1351 C C . LEU A 1 176 ? -7.846 0.544 15.967 1.00 61.66 176 LEU A C 1
ATOM 1353 O O . LEU A 1 176 ? -7.089 1.341 16.526 1.00 61.66 176 LEU A O 1
ATOM 1357 N N . THR A 1 177 ? -7.525 -0.727 15.760 1.00 70.62 177 THR A N 1
ATOM 1358 C CA . THR A 1 177 ? -6.206 -1.239 16.095 1.00 70.62 177 THR A CA 1
ATOM 1359 C C . THR A 1 177 ? -5.175 -0.674 15.112 1.00 70.62 177 THR A C 1
ATOM 1361 O O . THR A 1 177 ? -5.481 -0.501 13.928 1.00 70.62 177 THR A O 1
ATOM 1364 N N . PRO A 1 178 ? -3.923 -0.434 15.542 1.00 77.25 178 PRO A N 1
ATOM 1365 C CA . PRO A 1 178 ? -2.841 -0.061 14.628 1.00 77.25 178 PRO A CA 1
ATOM 1366 C C . PRO A 1 178 ? -2.680 -1.046 13.456 1.00 77.25 178 PRO A C 1
ATOM 1368 O O . PRO A 1 178 ? -2.286 -0.654 12.364 1.00 77.25 178 PRO A O 1
ATOM 1371 N N . ILE A 1 179 ? -3.043 -2.316 13.668 1.00 78.06 179 ILE A N 1
ATOM 1372 C CA . ILE A 1 179 ? -3.014 -3.385 12.662 1.00 78.06 179 ILE A CA 1
ATOM 1373 C C . ILE A 1 179 ? -3.994 -3.098 11.515 1.00 78.06 179 ILE A C 1
ATOM 1375 O O . ILE A 1 179 ? -3.647 -3.288 10.351 1.00 78.06 179 ILE A O 1
ATOM 1379 N N . ASP A 1 180 ? -5.185 -2.579 11.818 1.00 79.75 180 ASP A N 1
ATOM 1380 C CA . ASP A 1 180 ? -6.157 -2.200 10.790 1.00 79.75 180 ASP A CA 1
ATOM 1381 C C . ASP A 1 180 ? -5.651 -1.036 9.937 1.00 79.75 180 ASP A C 1
ATOM 1383 O O . ASP A 1 180 ? -5.850 -1.030 8.724 1.00 79.75 180 ASP A O 1
ATOM 1387 N N . LEU A 1 181 ? -4.977 -0.061 10.556 1.00 81.62 181 LEU A N 1
ATOM 1388 C CA . LEU A 1 181 ? -4.390 1.072 9.839 1.00 81.62 181 LEU A CA 1
ATOM 1389 C C . LEU A 1 181 ? -3.308 0.609 8.864 1.00 81.62 181 LEU A C 1
ATOM 1391 O O . LEU A 1 181 ? -3.296 1.065 7.724 1.00 81.62 181 LEU A O 1
ATOM 1395 N N . VAL A 1 182 ? -2.456 -0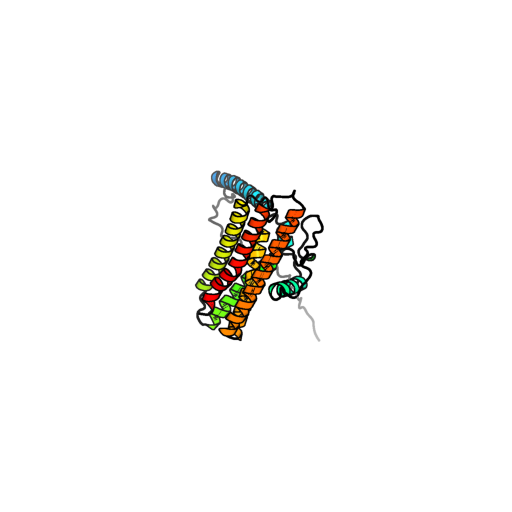.330 9.289 1.00 86.44 182 VAL A N 1
ATOM 1396 C CA . VAL A 1 182 ? -1.446 -0.966 8.428 1.00 86.44 182 VAL A CA 1
ATOM 1397 C C . VAL A 1 182 ? -2.103 -1.714 7.263 1.00 86.44 182 VAL A C 1
ATOM 1399 O O . VAL A 1 182 ? -1.619 -1.645 6.134 1.00 86.44 182 VAL A O 1
ATOM 1402 N N . ALA A 1 183 ? -3.218 -2.411 7.505 1.00 85.12 183 ALA A N 1
ATOM 1403 C CA . ALA A 1 183 ? -3.948 -3.093 6.441 1.00 85.12 183 ALA A CA 1
ATOM 1404 C C . ALA A 1 183 ? -4.488 -2.097 5.398 1.00 85.12 183 ALA A C 1
ATOM 1406 O O . ALA A 1 183 ? -4.264 -2.269 4.199 1.00 85.12 183 ALA A O 1
ATOM 1407 N N . PHE A 1 184 ? -5.138 -1.017 5.848 1.00 83.69 184 PHE A N 1
ATOM 1408 C CA . PHE A 1 184 ? -5.706 -0.003 4.956 1.00 83.69 184 PHE A CA 1
ATOM 1409 C C . PHE A 1 184 ? -4.655 0.778 4.164 1.00 83.69 184 PHE A C 1
ATOM 1411 O O . PHE A 1 184 ? -4.871 1.056 2.984 1.00 83.69 184 PHE A O 1
ATOM 1418 N N . SER A 1 185 ? -3.521 1.118 4.778 1.00 86.06 185 SER A N 1
ATOM 1419 C CA . SER A 1 185 ? -2.422 1.795 4.083 1.00 86.06 185 SER A CA 1
ATOM 1420 C C . SER A 1 185 ? -1.708 0.880 3.087 1.00 86.06 185 SER A C 1
ATOM 1422 O O . SER A 1 185 ? -1.227 1.349 2.056 1.00 86.06 185 SER A O 1
ATOM 1424 N N . GLY A 1 186 ? -1.679 -0.429 3.338 1.00 87.69 186 GLY A N 1
ATOM 1425 C CA . GLY A 1 186 ? -1.001 -1.388 2.476 1.00 87.69 186 GLY A CA 1
ATOM 1426 C C . GLY A 1 186 ? -1.774 -1.826 1.224 1.00 87.69 186 GLY A C 1
ATOM 1427 O O . GLY A 1 186 ? -1.167 -2.329 0.282 1.00 87.69 186 GLY A O 1
ATOM 1428 N N . TYR A 1 187 ? -3.085 -1.592 1.114 1.00 89.19 187 TYR A N 1
ATOM 1429 C CA . TYR A 1 187 ? -3.813 -1.955 -0.117 1.00 89.19 187 TYR A CA 1
ATOM 1430 C C . TYR A 1 187 ? -3.352 -1.184 -1.363 1.00 89.19 187 TYR A C 1
ATOM 1432 O O . TYR A 1 187 ? -3.522 -1.670 -2.483 1.00 89.19 187 TYR A O 1
ATOM 1440 N N . LYS A 1 188 ? -2.698 -0.029 -1.187 1.00 90.94 188 LYS A N 1
ATOM 1441 C CA . LYS A 1 188 ? -2.139 0.768 -2.289 1.00 90.94 188 LYS A CA 1
ATOM 1442 C C . LYS A 1 188 ? -1.092 0.009 -3.113 1.00 90.94 188 LYS A C 1
ATOM 1444 O O . LYS A 1 188 ? -0.958 0.258 -4.310 1.00 90.94 188 LYS A O 1
ATOM 1449 N N . TYR A 1 189 ? -0.400 -0.965 -2.509 1.00 91.88 189 TYR A N 1
ATOM 1450 C CA . TYR A 1 189 ? 0.605 -1.786 -3.193 1.00 91.88 189 TYR A CA 1
ATOM 1451 C C . TYR A 1 189 ? 0.015 -2.552 -4.386 1.00 91.88 189 TYR A C 1
ATOM 1453 O O . TYR A 1 189 ? 0.684 -2.691 -5.407 1.00 91.88 189 TYR A O 1
ATOM 1461 N N . VAL A 1 190 ? -1.254 -2.970 -4.311 1.00 91.81 190 VAL A N 1
ATOM 1462 C CA . VAL A 1 190 ? -1.941 -3.679 -5.406 1.00 91.81 190 VAL A CA 1
ATOM 1463 C C . VAL A 1 190 ? -2.051 -2.800 -6.655 1.00 91.81 190 VAL A C 1
ATOM 1465 O O . VAL A 1 190 ? -1.753 -3.252 -7.760 1.00 91.81 190 VAL A O 1
ATOM 1468 N N . GLY A 1 191 ? -2.421 -1.528 -6.482 1.00 90.94 191 GLY A N 1
ATOM 1469 C CA . GLY A 1 191 ? -2.502 -0.574 -7.588 1.00 90.94 191 GLY A CA 1
ATOM 1470 C C . GLY A 1 191 ? -1.131 -0.236 -8.180 1.00 90.94 191 GLY A C 1
ATOM 1471 O O . GLY A 1 191 ? -0.997 -0.128 -9.396 1.00 90.94 191 GLY A O 1
ATOM 1472 N N . MET A 1 192 ? -0.093 -0.137 -7.339 1.00 91.69 192 MET A N 1
ATOM 1473 C CA . MET A 1 192 ? 1.278 0.116 -7.803 1.00 91.69 192 MET A CA 1
ATOM 1474 C C . MET A 1 192 ? 1.814 -1.043 -8.650 1.00 91.69 192 MET A C 1
ATOM 1476 O O . MET A 1 192 ? 2.405 -0.802 -9.700 1.00 91.69 192 MET A O 1
ATOM 1480 N N . ILE A 1 193 ? 1.555 -2.294 -8.248 1.00 92.56 193 ILE A N 1
ATOM 1481 C CA . ILE A 1 193 ? 1.906 -3.481 -9.044 1.00 92.56 193 ILE A CA 1
ATOM 1482 C C . ILE A 1 193 ? 1.213 -3.444 -10.405 1.00 92.56 193 ILE A C 1
ATOM 1484 O O . ILE A 1 193 ? 1.874 -3.632 -11.424 1.00 92.56 193 ILE A O 1
ATOM 1488 N N . ALA A 1 194 ? -0.101 -3.197 -10.429 1.00 91.75 194 ALA A N 1
ATOM 1489 C CA . ALA A 1 194 ? -0.867 -3.150 -11.670 1.00 91.75 194 ALA A CA 1
ATOM 1490 C C . ALA A 1 194 ? -0.292 -2.097 -12.631 1.00 91.75 194 ALA A C 1
ATOM 1492 O O . ALA A 1 194 ? 0.019 -2.421 -13.777 1.00 91.75 194 ALA A O 1
ATOM 1493 N N . GLY A 1 195 ? -0.061 -0.873 -12.141 1.00 91.00 195 GLY A N 1
ATOM 1494 C CA . GLY A 1 195 ? 0.552 0.206 -12.916 1.00 91.00 195 GLY A CA 1
ATOM 1495 C C . GLY A 1 195 ? 1.935 -0.157 -13.464 1.00 91.00 195 GLY A C 1
ATOM 1496 O O . GLY A 1 195 ? 2.192 0.050 -14.650 1.00 91.00 195 GLY A O 1
ATOM 1497 N N . LEU A 1 196 ? 2.811 -0.747 -12.644 1.00 91.31 196 LEU A N 1
ATOM 1498 C CA . LEU A 1 196 ? 4.146 -1.176 -13.081 1.00 91.31 196 LEU A CA 1
ATOM 1499 C C . LEU A 1 196 ? 4.087 -2.268 -14.152 1.00 91.31 196 LEU A C 1
ATOM 1501 O O . LEU A 1 196 ? 4.779 -2.162 -15.161 1.00 91.31 196 LEU A O 1
ATOM 1505 N N . LEU A 1 197 ? 3.241 -3.286 -13.979 1.00 92.25 197 LEU A N 1
ATOM 1506 C CA . LEU A 1 197 ? 3.071 -4.348 -14.975 1.00 92.25 197 LEU A CA 1
ATOM 1507 C C . LEU A 1 197 ? 2.565 -3.794 -16.312 1.00 92.25 197 LEU A C 1
ATOM 1509 O O . LEU A 1 197 ? 3.080 -4.169 -17.364 1.00 92.25 197 LEU A O 1
ATOM 1513 N N . ALA A 1 198 ? 1.614 -2.857 -16.289 1.00 90.44 198 ALA A N 1
ATOM 1514 C CA . ALA A 1 198 ? 1.183 -2.174 -17.506 1.00 90.44 198 ALA A CA 1
ATOM 1515 C C . ALA A 1 198 ? 2.297 -1.322 -18.124 1.00 90.44 198 ALA A C 1
ATOM 1517 O O . ALA A 1 198 ? 2.401 -1.263 -19.347 1.00 90.44 198 ALA A O 1
ATOM 1518 N N . GLY A 1 199 ? 3.158 -0.718 -17.303 1.00 89.06 199 GLY A N 1
ATOM 1519 C CA . GLY A 1 199 ? 4.369 -0.041 -17.757 1.00 89.06 199 GLY A CA 1
ATOM 1520 C C . GLY A 1 199 ? 5.340 -0.966 -18.491 1.00 89.06 199 GLY A C 1
ATOM 1521 O O . GLY A 1 199 ? 5.905 -0.570 -19.506 1.00 89.06 199 GLY A O 1
ATOM 1522 N N . LEU A 1 200 ? 5.495 -2.209 -18.028 1.00 89.25 200 LEU A N 1
ATOM 1523 C CA . LEU A 1 200 ? 6.346 -3.206 -18.684 1.00 89.25 200 LEU A CA 1
ATOM 1524 C C . LEU A 1 200 ? 5.764 -3.685 -20.022 1.00 89.25 200 LEU A C 1
ATOM 1526 O O . LEU A 1 200 ? 6.516 -3.895 -20.967 1.00 89.25 200 LEU A O 1
ATOM 1530 N N . VAL A 1 201 ? 4.441 -3.858 -20.112 1.00 91.31 201 VAL A N 1
ATOM 1531 C CA . VAL A 1 201 ? 3.780 -4.407 -21.313 1.00 91.31 201 VAL A CA 1
ATOM 1532 C C . VAL A 1 201 ? 3.515 -3.338 -22.376 1.00 91.31 201 VAL A C 1
ATOM 1534 O O . VAL A 1 201 ? 3.725 -3.575 -23.562 1.00 91.31 201 VAL A O 1
ATOM 1537 N N . PHE A 1 202 ? 3.048 -2.158 -21.964 1.00 89.19 202 PHE A N 1
ATOM 1538 C CA . PHE A 1 202 ? 2.564 -1.093 -22.852 1.00 89.19 202 PHE A CA 1
ATOM 1539 C C . PHE A 1 202 ? 3.448 0.168 -22.823 1.00 89.19 202 PHE A C 1
ATOM 1541 O O . PHE A 1 202 ? 3.122 1.175 -23.454 1.00 89.19 202 PHE A O 1
ATOM 1548 N N . GLY A 1 203 ? 4.556 0.146 -22.077 1.00 87.56 203 GLY A N 1
ATOM 1549 C CA . GLY A 1 203 ? 5.464 1.281 -21.924 1.00 87.56 203 GLY A CA 1
ATOM 1550 C C . GLY A 1 203 ? 4.888 2.423 -21.077 1.00 87.56 203 GLY A C 1
ATOM 1551 O O . GLY A 1 203 ? 3.918 2.276 -20.330 1.00 87.56 203 GLY A O 1
ATOM 1552 N N . LYS A 1 204 ? 5.476 3.617 -21.232 1.00 87.56 204 LYS A N 1
ATOM 1553 C CA . LYS A 1 204 ? 5.079 4.844 -20.516 1.00 87.56 204 LYS A CA 1
ATOM 1554 C C . LYS A 1 204 ? 3.571 5.153 -20.554 1.00 87.56 204 LYS A C 1
ATOM 1556 O O . LYS A 1 204 ? 3.034 5.451 -19.487 1.00 87.56 204 LYS A O 1
ATOM 1561 N N . PRO A 1 205 ? 2.856 5.091 -21.700 1.00 89.44 205 PRO A N 1
ATOM 1562 C CA . PRO A 1 205 ? 1.436 5.442 -21.713 1.00 89.44 205 PRO A CA 1
ATOM 1563 C C . PRO A 1 205 ? 0.589 4.466 -20.886 1.00 89.44 205 PRO A C 1
ATOM 1565 O O . PRO A 1 205 ? -0.295 4.908 -20.152 1.00 89.44 205 PRO A O 1
ATOM 1568 N N . GLY A 1 206 ? 0.890 3.163 -20.932 1.00 88.12 206 GLY A N 1
ATOM 1569 C CA . GLY A 1 206 ? 0.167 2.164 -20.145 1.00 88.12 206 GLY A CA 1
ATOM 1570 C C . GLY A 1 206 ? 0.370 2.321 -18.643 1.00 88.12 206 GLY A C 1
ATOM 1571 O O . GLY A 1 206 ? -0.589 2.193 -17.884 1.00 88.12 206 GLY A O 1
ATOM 1572 N N . TYR A 1 207 ? 1.586 2.681 -18.223 1.00 89.88 207 TYR A N 1
ATOM 1573 C CA . TYR A 1 207 ? 1.859 3.020 -16.829 1.00 89.88 207 TYR A CA 1
ATOM 1574 C C . TYR A 1 207 ? 0.988 4.183 -16.349 1.00 89.88 207 TYR A C 1
ATOM 1576 O O . TYR A 1 207 ? 0.269 4.034 -15.366 1.00 89.88 207 TYR A O 1
ATOM 1584 N N . TYR A 1 208 ? 1.005 5.324 -17.046 1.00 89.69 208 TYR A N 1
ATOM 1585 C CA . TYR A 1 208 ? 0.266 6.510 -16.605 1.00 89.69 208 TYR A CA 1
ATOM 1586 C C . TYR A 1 208 ? -1.249 6.307 -16.622 1.00 89.69 208 TYR A C 1
ATOM 1588 O O . TYR A 1 208 ? -1.928 6.726 -15.684 1.00 89.69 208 TYR A O 1
ATOM 1596 N N . MET A 1 209 ? -1.781 5.642 -17.652 1.00 91.56 209 MET A N 1
ATOM 1597 C CA . MET A 1 209 ? -3.214 5.367 -17.738 1.00 91.56 209 MET A CA 1
ATOM 1598 C C . MET A 1 209 ? -3.687 4.451 -16.611 1.00 91.56 209 MET A C 1
ATOM 1600 O O . MET A 1 209 ? -4.660 4.773 -15.926 1.00 91.56 209 MET A O 1
ATOM 1604 N N . LEU A 1 210 ? -2.990 3.334 -16.379 1.00 90.69 210 LEU A N 1
ATOM 1605 C CA . LEU A 1 210 ? -3.420 2.378 -15.366 1.00 90.69 210 LEU A CA 1
ATOM 1606 C C . LEU A 1 210 ? -3.125 2.868 -13.945 1.00 90.69 210 LEU A C 1
ATOM 1608 O O . LEU A 1 210 ? -3.951 2.670 -13.058 1.00 90.69 210 LEU A O 1
ATOM 1612 N N . LEU A 1 211 ? -2.008 3.569 -13.728 1.00 90.31 211 LEU A N 1
ATOM 1613 C CA . LEU A 1 211 ? -1.726 4.216 -12.447 1.00 90.31 211 LEU A CA 1
ATOM 1614 C C . LEU A 1 211 ? -2.798 5.260 -12.120 1.00 90.31 211 LEU A C 1
ATOM 1616 O O . LEU A 1 211 ? -3.302 5.273 -11.002 1.00 90.31 211 LEU A O 1
ATOM 1620 N N . GLY A 1 212 ? -3.196 6.089 -13.092 1.00 90.56 212 GLY A N 1
ATOM 1621 C CA . GLY A 1 212 ? -4.279 7.058 -12.925 1.00 90.56 212 GLY A CA 1
ATOM 1622 C C . GLY A 1 212 ? -5.597 6.390 -12.529 1.00 90.56 212 GLY A C 1
ATOM 1623 O O . GLY A 1 212 ? -6.242 6.824 -11.573 1.00 90.56 212 GLY A O 1
ATOM 1624 N N . TRP A 1 213 ? -5.957 5.287 -13.194 1.00 91.75 213 TRP A N 1
ATOM 1625 C CA . TRP A 1 213 ? -7.116 4.475 -12.812 1.00 91.75 213 TRP A CA 1
ATOM 1626 C C . TRP A 1 213 ? -6.997 3.966 -11.369 1.00 91.75 213 TRP A C 1
ATOM 1628 O O . TRP A 1 213 ? -7.890 4.210 -10.558 1.00 91.75 213 TRP A O 1
ATOM 1638 N N . CYS A 1 214 ? -5.874 3.338 -11.013 1.00 90.06 214 CYS A N 1
ATOM 1639 C CA . CYS A 1 214 ? -5.635 2.816 -9.668 1.00 90.06 214 CYS A CA 1
ATOM 1640 C C . CYS A 1 214 ? -5.633 3.908 -8.582 1.00 90.06 214 CYS A C 1
ATOM 1642 O O . CYS A 1 214 ? -6.084 3.652 -7.468 1.00 90.06 214 CYS A O 1
ATOM 1644 N N . CYS A 1 215 ? -5.180 5.127 -8.892 1.00 90.12 215 CYS A N 1
ATOM 1645 C CA . CYS A 1 215 ? -5.253 6.277 -7.989 1.00 90.12 215 CYS A CA 1
ATOM 1646 C C . CYS A 1 215 ? -6.704 6.667 -7.677 1.00 90.12 215 CYS A C 1
ATOM 1648 O O . CYS A 1 215 ? -7.041 6.943 -6.525 1.00 90.12 215 CYS A O 1
ATOM 1650 N N . VAL A 1 216 ? -7.584 6.655 -8.681 1.00 89.62 216 VAL A N 1
ATOM 1651 C CA . VAL A 1 216 ? -9.016 6.913 -8.472 1.00 89.62 216 VAL A CA 1
ATOM 1652 C C . VAL A 1 216 ? -9.648 5.777 -7.672 1.00 89.62 216 VAL A C 1
ATOM 1654 O O . VAL A 1 216 ? -10.418 6.030 -6.742 1.00 89.62 216 VAL A O 1
ATOM 1657 N N . THR A 1 217 ? -9.318 4.521 -7.987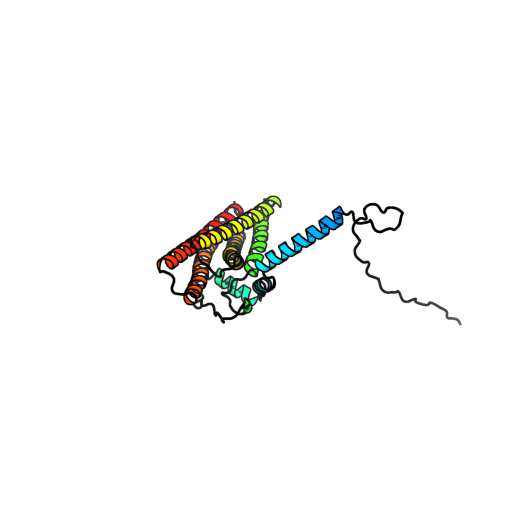 1.00 88.50 217 THR A N 1
ATOM 1658 C CA . THR A 1 217 ? -9.952 3.386 -7.314 1.00 88.50 217 THR A CA 1
ATOM 1659 C C . THR A 1 217 ? -9.547 3.258 -5.852 1.00 88.50 217 THR A C 1
ATOM 1661 O O . THR A 1 217 ? -10.422 3.036 -5.013 1.00 88.50 217 THR A O 1
ATOM 1664 N N . ILE A 1 218 ? -8.267 3.465 -5.520 1.00 87.75 218 ILE A N 1
ATOM 1665 C CA . ILE A 1 218 ? -7.797 3.424 -4.131 1.00 87.75 218 ILE A CA 1
ATOM 1666 C C . ILE A 1 218 ? -8.396 4.568 -3.310 1.00 87.75 218 ILE A C 1
ATOM 1668 O O . ILE A 1 218 ? -8.835 4.344 -2.187 1.00 87.75 218 ILE A O 1
ATOM 1672 N N . PHE A 1 219 ? -8.510 5.768 -3.888 1.00 88.06 219 PHE A N 1
ATOM 1673 C CA . PHE A 1 219 ? -9.116 6.919 -3.225 1.00 88.06 219 PHE A CA 1
ATOM 1674 C C . PHE A 1 219 ? -10.572 6.627 -2.841 1.00 88.06 219 PHE A C 1
ATOM 1676 O O . PHE A 1 219 ? -10.966 6.781 -1.682 1.00 88.06 219 PHE A O 1
ATOM 1683 N N . VAL A 1 220 ? -11.365 6.122 -3.794 1.00 85.75 220 VAL A N 1
ATOM 1684 C CA . VAL A 1 220 ? -12.765 5.739 -3.555 1.00 85.75 220 VAL A CA 1
ATOM 1685 C C . VAL A 1 220 ? -12.863 4.607 -2.532 1.00 85.75 220 VAL A C 1
ATOM 1687 O O . VAL A 1 220 ? -13.686 4.682 -1.616 1.00 85.75 220 VAL A O 1
ATOM 1690 N N . PHE A 1 221 ? -12.029 3.574 -2.664 1.00 85.25 221 PHE A N 1
ATOM 1691 C CA . PHE A 1 221 ? -12.010 2.430 -1.756 1.00 85.25 221 PHE A CA 1
ATOM 1692 C C . PHE A 1 221 ? -11.701 2.851 -0.317 1.00 85.25 221 PHE A C 1
ATOM 1694 O O . PHE A 1 221 ? -12.411 2.443 0.603 1.00 85.25 221 PHE A O 1
ATOM 1701 N N . THR A 1 222 ? -10.690 3.691 -0.112 1.00 83.19 222 THR A N 1
ATOM 1702 C CA . THR A 1 222 ? -10.261 4.133 1.218 1.00 83.19 222 THR A CA 1
ATOM 1703 C C . THR A 1 222 ? -11.292 5.038 1.870 1.00 83.19 222 THR A C 1
ATOM 1705 O O . THR A 1 222 ? -11.611 4.842 3.042 1.00 83.19 222 THR A O 1
ATOM 1708 N N . ILE A 1 223 ? -11.911 5.951 1.111 1.00 82.81 223 ILE A N 1
ATOM 1709 C CA . ILE A 1 223 ? -13.036 6.754 1.614 1.00 82.81 223 ILE A CA 1
ATOM 1710 C C . ILE A 1 223 ? -14.184 5.848 2.043 1.00 82.81 223 ILE A C 1
ATOM 1712 O O . ILE A 1 223 ? -14.695 6.002 3.150 1.00 82.81 223 ILE A O 1
ATOM 1716 N N . ARG A 1 224 ? -14.610 4.910 1.189 1.00 77.38 224 ARG A N 1
ATOM 1717 C CA . ARG A 1 224 ? -15.739 4.018 1.492 1.00 77.38 224 ARG A CA 1
ATOM 1718 C C . ARG A 1 224 ? -15.438 3.160 2.718 1.00 77.38 224 ARG A C 1
ATOM 1720 O O . ARG A 1 224 ? -16.216 3.177 3.667 1.00 77.38 224 ARG A O 1
ATOM 1727 N N . SER A 1 225 ? -14.294 2.484 2.729 1.00 75.94 225 SER A N 1
ATOM 1728 C CA . SER A 1 225 ? -13.910 1.542 3.785 1.00 75.94 225 SER A CA 1
ATOM 1729 C C . SER A 1 225 ? -13.742 2.228 5.142 1.00 75.94 225 SER A C 1
ATOM 1731 O O . SER A 1 225 ? -14.289 1.757 6.138 1.00 75.94 225 SER A O 1
ATOM 1733 N N . LEU A 1 226 ? -13.059 3.380 5.193 1.00 73.19 226 LEU A N 1
ATOM 1734 C CA . LEU A 1 226 ? -12.881 4.132 6.440 1.00 73.19 226 LEU A CA 1
ATOM 1735 C C . LEU A 1 226 ? -14.184 4.777 6.915 1.00 73.19 226 LEU A C 1
ATOM 1737 O O . LEU A 1 226 ? -14.484 4.723 8.106 1.00 73.19 226 LEU A O 1
ATOM 1741 N N . ARG A 1 227 ? -14.987 5.360 6.012 1.00 70.38 227 ARG A N 1
ATOM 1742 C CA . ARG A 1 227 ? -16.268 5.973 6.399 1.00 70.38 227 ARG A CA 1
ATOM 1743 C C . ARG A 1 227 ? -17.217 4.956 7.005 1.00 70.38 227 ARG A C 1
ATOM 1745 O O . ARG A 1 227 ? -17.867 5.281 7.987 1.00 70.38 227 ARG A O 1
ATOM 1752 N N . LEU A 1 228 ? -17.291 3.750 6.450 1.00 65.31 228 LEU A N 1
ATOM 1753 C CA . LEU A 1 228 ? -18.174 2.703 6.963 1.00 65.31 228 LEU A CA 1
ATOM 1754 C C . LEU A 1 228 ? -17.744 2.234 8.350 1.00 65.31 228 LEU A C 1
ATOM 1756 O O . LEU A 1 228 ? -18.589 2.132 9.231 1.00 65.31 228 LEU A O 1
ATOM 1760 N N . LYS A 1 229 ? -16.438 2.044 8.557 1.00 68.31 229 LYS A N 1
ATOM 1761 C CA . LYS A 1 229 ? -15.885 1.583 9.834 1.00 68.31 229 LYS A CA 1
ATOM 1762 C C . LYS A 1 229 ? -15.989 2.634 10.945 1.00 68.31 229 LYS A C 1
ATOM 1764 O O . LYS A 1 229 ? -16.234 2.300 12.095 1.00 68.31 229 LYS A O 1
ATOM 1769 N N . ILE A 1 230 ? -15.854 3.916 10.601 1.00 65.62 230 ILE A N 1
ATOM 1770 C CA . ILE A 1 230 ? -16.008 5.024 11.558 1.00 65.62 230 ILE A CA 1
ATOM 1771 C C . ILE A 1 230 ? -17.487 5.331 11.836 1.00 65.62 230 ILE A C 1
ATOM 1773 O O . ILE A 1 230 ? -17.827 5.714 12.956 1.00 65.62 230 ILE A O 1
ATOM 1777 N N . LEU A 1 231 ? -18.369 5.188 10.838 1.00 58.44 231 LEU A N 1
ATOM 1778 C CA . LEU A 1 231 ? -19.801 5.464 10.984 1.00 58.44 231 LEU A CA 1
ATOM 1779 C C . LEU A 1 231 ? -20.528 4.362 11.768 1.00 58.44 231 LEU A C 1
ATOM 1781 O O . LEU A 1 231 ? -21.401 4.690 12.566 1.00 58.44 231 LEU A O 1
ATOM 1785 N N . SER A 1 232 ? -20.148 3.089 11.601 1.00 55.25 232 SER A N 1
ATOM 1786 C CA . SER A 1 232 ? -20.706 1.984 12.395 1.00 55.25 232 SER A CA 1
ATOM 1787 C C . SER A 1 232 ? -20.368 2.122 13.882 1.00 55.25 232 SER A C 1
ATOM 1789 O O . SER A 1 232 ? -21.237 1.944 14.728 1.00 55.25 232 SER A O 1
ATOM 1791 N N . GLU A 1 233 ? -19.147 2.547 14.217 1.00 56.53 233 GLU A N 1
ATOM 1792 C CA . GLU A 1 233 ? -18.744 2.791 15.611 1.00 56.53 233 GLU A CA 1
ATOM 1793 C C . GLU A 1 233 ? -19.451 4.009 16.237 1.00 56.53 233 GLU A C 1
ATOM 1795 O O . GLU A 1 233 ? -19.655 4.057 17.450 1.00 56.53 233 GLU A O 1
ATOM 1800 N N . ALA A 1 234 ? -19.871 4.994 15.432 1.00 52.16 234 ALA A N 1
ATOM 1801 C CA . ALA A 1 234 ? -20.646 6.140 15.917 1.00 52.16 234 ALA A CA 1
ATOM 1802 C C . ALA A 1 234 ? -22.085 5.770 16.325 1.00 52.16 234 ALA A C 1
ATOM 1804 O O . ALA A 1 234 ? -22.731 6.550 17.017 1.00 52.16 234 ALA A O 1
ATOM 1805 N N . THR A 1 235 ? -22.592 4.608 15.894 1.00 48.69 235 THR A N 1
ATOM 1806 C CA . THR A 1 235 ? -23.914 4.100 16.297 1.00 48.69 235 THR A CA 1
ATOM 1807 C C . THR A 1 235 ? -23.869 3.368 17.647 1.00 48.69 235 THR A C 1
ATOM 1809 O O . THR A 1 235 ? -24.867 3.369 18.360 1.00 48.69 235 THR A O 1
ATOM 1812 N N . GLU A 1 236 ? -22.720 2.805 18.044 1.00 51.25 236 GLU A N 1
ATOM 1813 C CA . GLU A 1 236 ? -22.571 2.050 19.305 1.00 51.25 236 GLU A CA 1
ATOM 1814 C C . GLU A 1 236 ? -22.056 2.897 20.488 1.00 51.25 236 GLU A C 1
ATOM 1816 O O . GLU A 1 236 ? -22.247 2.532 21.648 1.00 51.25 236 GLU A O 1
ATOM 1821 N N . GLY A 1 237 ? -21.446 4.058 20.232 1.00 47.53 237 GLY A N 1
ATOM 1822 C CA . GLY A 1 237 ? -21.065 5.026 21.264 1.00 47.53 237 GLY A CA 1
ATOM 1823 C C . GLY A 1 237 ? -21.990 6.243 21.271 1.00 47.53 237 GLY A C 1
ATOM 1824 O O . GLY A 1 237 ? -22.111 6.903 20.247 1.00 47.53 237 GLY A O 1
ATOM 1825 N N . VAL A 1 238 ? -22.598 6.541 22.429 1.00 51.91 238 VAL A N 1
ATOM 1826 C CA . VAL A 1 238 ? -23.351 7.762 22.822 1.00 51.91 238 VAL A CA 1
ATOM 1827 C C . VAL A 1 238 ? -23.196 8.949 21.847 1.00 51.91 238 VAL A C 1
ATOM 1829 O O . VAL A 1 238 ? -22.055 9.302 21.540 1.00 51.91 238 VAL A O 1
ATOM 1832 N N . PRO A 1 239 ? -24.291 9.623 21.420 1.00 46.72 239 PRO A N 1
ATOM 1833 C CA . PRO A 1 239 ? -24.284 10.633 20.356 1.00 46.72 239 PRO A CA 1
ATOM 1834 C C . PRO A 1 239 ? -23.236 11.723 20.612 1.00 46.72 239 PRO A C 1
ATOM 1836 O O . PRO A 1 239 ? -23.443 12.662 21.379 1.00 46.72 239 PRO A O 1
ATOM 1839 N N . ARG A 1 240 ? -22.073 11.580 19.973 1.00 53.50 240 ARG A N 1
ATOM 1840 C CA . ARG A 1 240 ? -20.980 12.551 20.034 1.00 53.50 240 ARG A CA 1
ATOM 1841 C C . ARG A 1 240 ? -21.288 13.730 19.116 1.00 53.50 240 ARG A C 1
ATOM 1843 O O . ARG A 1 240 ? -21.797 13.554 18.011 1.00 53.50 240 ARG A O 1
ATOM 1850 N N . GLN A 1 241 ? -20.954 14.927 19.599 1.00 57.88 241 GLN A N 1
ATOM 1851 C CA . GLN A 1 241 ? -21.132 16.228 18.945 1.00 57.88 241 GLN A CA 1
ATOM 1852 C C . GLN A 1 241 ? -20.871 16.196 17.430 1.00 57.88 241 GLN A C 1
ATOM 1854 O O . GLN A 1 241 ? -19.813 15.757 16.976 1.00 57.88 241 GLN A O 1
ATOM 1859 N N . VAL A 1 242 ? -21.811 16.764 16.666 1.00 61.69 242 VAL A N 1
ATOM 1860 C CA . VAL A 1 242 ? -21.783 16.926 15.197 1.00 61.69 242 VAL A CA 1
ATOM 1861 C C . VAL A 1 242 ? -20.425 17.439 14.683 1.00 61.69 242 VAL A C 1
ATOM 1863 O O . VAL A 1 242 ? -19.938 16.973 13.652 1.00 61.69 242 VAL A O 1
ATOM 1866 N N . THR A 1 243 ? -19.760 18.320 15.437 1.00 65.06 243 THR A N 1
ATOM 1867 C CA . THR A 1 243 ? -18.430 18.872 15.126 1.00 65.06 243 THR A CA 1
ATOM 1868 C C . THR A 1 243 ? -17.332 17.805 15.042 1.00 65.06 243 THR A C 1
ATOM 1870 O O . THR A 1 243 ? -16.503 17.839 14.135 1.00 65.06 243 THR A O 1
ATOM 1873 N N . GLN A 1 244 ? -17.326 16.812 15.939 1.00 67.62 244 GLN A N 1
ATOM 1874 C CA . GLN A 1 244 ? -16.292 15.771 15.954 1.00 67.62 244 GLN A CA 1
ATOM 1875 C C . GLN A 1 244 ? -16.430 14.829 14.748 1.00 67.62 244 GLN A C 1
ATOM 1877 O O . GLN A 1 244 ? -15.428 14.378 14.195 1.00 67.62 244 GLN A O 1
ATOM 1882 N N . ASN A 1 245 ? -17.660 14.582 14.288 1.00 71.00 245 ASN A N 1
ATOM 1883 C CA . ASN A 1 245 ? -17.915 13.783 13.088 1.00 71.00 245 ASN A CA 1
ATOM 1884 C C . ASN A 1 245 ? -17.446 14.486 11.806 1.00 71.00 245 ASN A C 1
ATOM 1886 O O . ASN A 1 245 ? -16.918 13.824 10.912 1.00 71.00 245 ASN A O 1
ATOM 1890 N N . GLN A 1 246 ? -17.555 15.816 11.729 1.00 76.12 246 GLN A N 1
ATOM 1891 C CA . GLN A 1 246 ? -17.007 16.580 10.605 1.00 76.12 246 GLN A CA 1
ATOM 1892 C C . GLN A 1 246 ? -15.480 16.481 10.548 1.00 76.12 246 GLN A C 1
ATOM 1894 O O . GLN A 1 246 ? -14.930 16.175 9.493 1.00 76.12 246 GLN A O 1
ATOM 1899 N N . VAL A 1 247 ? -14.790 16.642 11.683 1.00 75.25 247 VAL A N 1
ATOM 1900 C CA . VAL A 1 247 ? -13.322 16.513 11.748 1.00 75.25 247 VAL A CA 1
ATOM 1901 C C . VAL A 1 247 ? -12.861 15.108 11.348 1.00 75.25 247 VAL A C 1
ATOM 1903 O O . VAL A 1 247 ? -11.902 14.972 10.594 1.00 75.25 247 VAL A O 1
ATOM 1906 N N . ARG A 1 248 ? -13.577 14.054 11.762 1.00 75.19 248 ARG A N 1
ATOM 1907 C CA . ARG A 1 248 ? -13.300 12.670 11.324 1.00 75.19 248 ARG A CA 1
ATOM 1908 C C . ARG A 1 248 ? -13.454 12.497 9.813 1.00 75.19 248 ARG A C 1
ATOM 1910 O O . ARG A 1 248 ? -12.654 11.806 9.180 1.00 75.19 248 ARG A O 1
ATOM 1917 N N . MET A 1 249 ? -14.466 13.127 9.224 1.00 77.94 249 MET A N 1
ATOM 1918 C CA . MET A 1 249 ? -14.674 13.102 7.779 1.00 77.94 249 MET A CA 1
ATOM 1919 C C . MET A 1 249 ? -13.547 13.832 7.036 1.00 77.94 249 MET A C 1
ATOM 1921 O O . MET A 1 249 ? -13.041 13.315 6.046 1.00 77.94 249 MET A O 1
ATOM 1925 N N . TYR A 1 250 ? -13.089 14.980 7.541 1.00 83.56 250 TYR A N 1
ATOM 1926 C CA . TYR A 1 250 ? -11.939 15.683 6.965 1.00 83.56 250 TYR A CA 1
ATOM 1927 C C . TYR A 1 250 ? -10.638 14.889 7.107 1.00 83.56 250 TYR A C 1
ATOM 1929 O O . TYR A 1 250 ? -9.892 14.779 6.138 1.00 83.56 250 TYR A O 1
ATOM 1937 N N . LEU A 1 251 ? -10.394 14.274 8.269 1.00 82.31 251 LEU A N 1
ATOM 1938 C CA . LEU A 1 251 ? -9.222 13.426 8.496 1.00 82.31 251 LEU A CA 1
ATOM 1939 C C . LEU A 1 251 ? -9.203 12.237 7.525 1.00 82.31 251 LEU A C 1
ATOM 1941 O O . LEU A 1 251 ? -8.192 11.985 6.880 1.00 82.31 251 LEU A O 1
ATOM 1945 N N . THR A 1 252 ? -10.326 11.533 7.365 1.00 80.56 252 THR A N 1
ATOM 1946 C CA . THR A 1 252 ? -10.412 10.407 6.417 1.00 80.56 252 THR A CA 1
ATOM 1947 C C . THR A 1 252 ? -10.249 10.831 4.964 1.00 80.56 252 THR A C 1
ATOM 1949 O O . THR A 1 252 ? -9.581 10.129 4.210 1.00 80.56 252 THR A O 1
ATOM 1952 N N . MET A 1 253 ? -10.798 11.982 4.571 1.00 85.06 253 MET A N 1
ATOM 1953 C CA . MET A 1 253 ? -10.580 12.546 3.237 1.00 85.06 253 MET A CA 1
ATOM 1954 C C . MET A 1 253 ? -9.111 12.906 3.000 1.00 85.06 253 MET A C 1
ATOM 1956 O O . MET A 1 253 ? -8.582 12.613 1.930 1.00 85.06 253 MET A O 1
ATOM 1960 N N . ALA A 1 254 ? -8.437 13.488 3.996 1.00 85.44 254 ALA A N 1
ATOM 1961 C CA . ALA A 1 254 ? -7.019 13.821 3.906 1.00 85.44 254 ALA A CA 1
ATOM 1962 C C . ALA A 1 254 ? -6.152 12.562 3.750 1.00 85.44 254 ALA A C 1
ATOM 1964 O O . ALA A 1 254 ? -5.298 12.508 2.869 1.00 85.44 254 ALA A O 1
ATOM 1965 N N . VAL A 1 255 ? -6.419 11.520 4.545 1.00 84.94 255 VAL A N 1
ATOM 1966 C CA . VAL A 1 255 ? -5.715 10.231 4.447 1.00 84.94 255 VAL A CA 1
ATOM 1967 C C . VAL A 1 255 ? -5.963 9.573 3.093 1.00 84.94 255 VAL A C 1
ATOM 1969 O O . VAL A 1 255 ? -5.017 9.138 2.443 1.00 84.94 255 VAL A O 1
ATOM 1972 N N . ALA A 1 256 ? -7.212 9.549 2.624 1.00 85.31 256 ALA A N 1
ATOM 1973 C CA . ALA A 1 256 ? -7.534 8.997 1.315 1.00 85.31 256 ALA A CA 1
ATOM 1974 C C . ALA A 1 256 ? -6.852 9.768 0.177 1.00 85.31 256 ALA A C 1
ATOM 1976 O O . ALA A 1 256 ? -6.357 9.144 -0.755 1.00 85.31 256 ALA A O 1
ATOM 1977 N N . GLY A 1 257 ? -6.789 11.101 0.257 1.00 86.12 257 GLY A N 1
ATOM 1978 C CA . GLY A 1 257 ? -6.116 11.949 -0.731 1.00 86.12 257 GLY A CA 1
ATOM 1979 C C . GLY A 1 257 ? -4.593 11.801 -0.739 1.00 86.12 2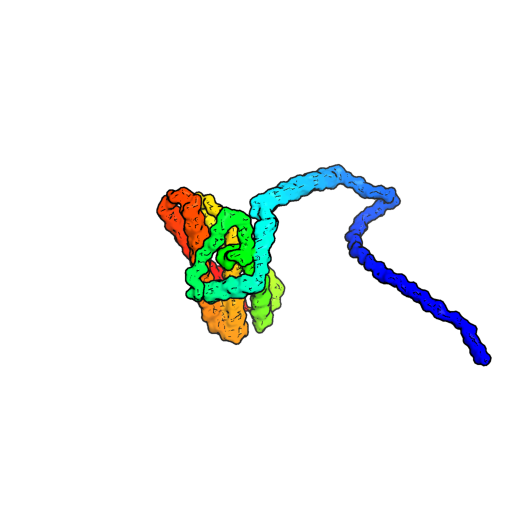57 GLY A C 1
ATOM 1980 O O . GLY A 1 257 ? -3.973 11.922 -1.793 1.00 86.12 257 GLY A O 1
ATOM 1981 N N . LEU A 1 258 ? -3.984 11.483 0.406 1.00 87.38 258 LEU A N 1
ATOM 1982 C CA . LEU A 1 258 ? -2.542 11.258 0.514 1.00 87.38 258 LEU A CA 1
ATOM 1983 C C . LEU A 1 258 ? -2.096 9.959 -0.178 1.00 87.38 258 LEU A C 1
ATOM 1985 O O . LEU A 1 258 ? -1.001 9.899 -0.737 1.00 87.38 258 LEU A O 1
ATOM 1989 N N . GLN A 1 259 ? -2.941 8.928 -0.190 1.00 88.75 259 GLN A N 1
ATOM 1990 C CA . GLN A 1 259 ? -2.605 7.626 -0.774 1.00 88.75 259 GLN A CA 1
ATOM 1991 C C . GLN A 1 259 ? -2.208 7.658 -2.261 1.00 88.75 259 GLN A C 1
ATOM 1993 O O . GLN A 1 259 ? -1.137 7.134 -2.578 1.00 88.75 259 GLN A O 1
ATOM 1998 N N . PRO A 1 260 ? -2.983 8.257 -3.187 1.00 87.69 260 PRO A N 1
ATOM 1999 C CA . PRO A 1 260 ? -2.596 8.328 -4.595 1.00 87.69 260 PRO A CA 1
ATOM 2000 C C . PRO A 1 260 ? -1.337 9.180 -4.818 1.00 87.69 260 PRO A C 1
ATOM 2002 O O . PRO A 1 260 ? -0.546 8.870 -5.708 1.00 87.69 260 PRO A O 1
ATOM 2005 N N . LEU A 1 261 ? -1.097 10.201 -3.984 1.00 87.69 261 LEU A N 1
ATOM 2006 C CA . LEU A 1 261 ? 0.143 10.986 -4.029 1.00 87.69 261 LEU A CA 1
ATOM 2007 C C . LEU A 1 261 ? 1.357 10.124 -3.668 1.00 87.69 261 LEU A C 1
ATOM 2009 O O . LEU A 1 261 ? 2.358 10.142 -4.382 1.00 87.69 261 LEU A O 1
ATOM 2013 N N . LEU A 1 262 ? 1.251 9.326 -2.600 1.00 85.81 262 LEU A N 1
ATOM 2014 C CA . LEU A 1 262 ? 2.303 8.389 -2.205 1.00 85.81 262 LEU A CA 1
ATOM 2015 C C . LEU A 1 262 ? 2.527 7.301 -3.255 1.00 85.81 262 LEU A C 1
ATOM 2017 O O . LEU A 1 262 ? 3.674 6.940 -3.499 1.00 85.81 262 LEU A O 1
ATOM 2021 N N . MET A 1 263 ? 1.461 6.796 -3.885 1.00 88.06 263 MET A N 1
ATOM 2022 C CA . MET A 1 263 ? 1.585 5.833 -4.982 1.00 88.06 263 MET A CA 1
ATOM 2023 C C . MET A 1 263 ? 2.394 6.417 -6.133 1.00 88.06 263 MET A C 1
ATOM 2025 O O . MET A 1 263 ? 3.385 5.818 -6.534 1.00 88.06 263 MET A O 1
ATOM 2029 N N . TYR A 1 264 ? 2.008 7.601 -6.613 1.00 87.50 264 TYR A N 1
ATOM 2030 C CA . TYR A 1 264 ? 2.722 8.282 -7.687 1.00 87.50 264 TYR A CA 1
ATOM 2031 C C . TYR A 1 264 ? 4.189 8.530 -7.325 1.00 87.50 264 TYR A C 1
ATOM 2033 O O . TYR A 1 264 ? 5.074 8.232 -8.123 1.00 87.50 264 TYR A O 1
ATOM 2041 N N . TRP A 1 265 ? 4.455 9.024 -6.112 1.00 87.44 265 TRP A N 1
ATOM 2042 C CA . TRP A 1 265 ? 5.810 9.304 -5.640 1.00 87.44 265 TRP A CA 1
ATOM 2043 C C . TRP A 1 265 ? 6.697 8.052 -5.610 1.00 87.44 265 TRP A C 1
ATOM 2045 O O . TRP A 1 265 ? 7.826 8.085 -6.097 1.00 87.44 265 TRP A O 1
ATOM 2055 N N . LEU A 1 266 ? 6.190 6.933 -5.080 1.00 82.56 266 LEU A N 1
ATOM 2056 C CA . LEU A 1 266 ? 6.954 5.684 -4.993 1.00 82.56 266 LEU A CA 1
ATOM 2057 C C . LEU A 1 266 ? 7.238 5.061 -6.363 1.00 82.56 266 LEU A C 1
ATOM 2059 O O . LEU A 1 266 ? 8.307 4.485 -6.551 1.00 82.56 266 LEU A O 1
ATOM 2063 N N . THR A 1 267 ? 6.300 5.147 -7.309 1.00 82.00 267 THR A N 1
ATOM 2064 C CA . THR A 1 267 ? 6.437 4.473 -8.609 1.00 82.00 267 THR A CA 1
ATOM 2065 C C . THR A 1 267 ? 7.089 5.338 -9.682 1.00 82.00 267 THR A C 1
ATOM 2067 O O . THR A 1 267 ? 7.624 4.796 -10.648 1.00 82.00 267 THR A O 1
ATOM 2070 N N . PHE A 1 268 ? 7.092 6.667 -9.531 1.00 79.62 268 PHE A N 1
ATOM 2071 C CA . PHE A 1 268 ? 7.640 7.585 -10.533 1.00 79.62 268 PHE A CA 1
ATOM 2072 C C . PHE A 1 268 ? 9.118 7.312 -10.839 1.00 79.62 268 PHE A C 1
ATOM 2074 O O . PHE A 1 268 ? 9.498 7.281 -12.004 1.00 79.62 268 PHE A O 1
ATOM 2081 N N . HIS A 1 269 ? 9.939 7.030 -9.826 1.00 77.12 269 HIS A N 1
ATOM 2082 C CA . HIS A 1 269 ? 11.378 6.794 -10.002 1.00 77.12 269 HIS A CA 1
ATOM 2083 C C . HIS A 1 269 ? 11.735 5.474 -10.699 1.00 77.12 269 HIS A C 1
ATOM 2085 O O . HIS A 1 269 ? 12.900 5.241 -10.994 1.00 77.12 269 HIS A O 1
ATOM 2091 N N . LEU A 1 270 ? 10.763 4.594 -10.946 1.00 74.44 270 LEU A N 1
ATOM 2092 C CA . LEU A 1 270 ? 11.025 3.250 -11.461 1.00 74.44 270 LEU A CA 1
ATOM 2093 C C . LEU A 1 270 ? 11.012 3.134 -12.984 1.00 74.44 270 LEU A C 1
ATOM 2095 O O . LEU A 1 270 ? 11.477 2.139 -13.535 1.00 74.44 270 LEU A O 1
ATOM 2099 N N . ILE A 1 271 ? 10.432 4.117 -13.664 1.00 67.38 271 ILE A N 1
ATOM 2100 C CA . ILE A 1 271 ? 10.222 4.108 -15.121 1.00 67.38 271 ILE A CA 1
ATOM 2101 C C . ILE A 1 271 ? 11.147 5.121 -15.827 1.00 67.38 271 ILE A C 1
ATOM 2103 O O . ILE A 1 271 ? 11.109 5.255 -17.053 1.00 67.38 271 ILE A O 1
ATOM 2107 N N . TYR A 1 272 ? 12.017 5.795 -15.064 1.00 58.16 272 TYR A N 1
ATOM 2108 C CA . TYR A 1 272 ? 12.956 6.825 -15.520 1.00 58.16 272 TYR A CA 1
ATOM 2109 C C . TYR A 1 272 ? 14.397 6.542 -15.068 1.00 58.16 272 TYR A C 1
ATOM 2111 O O . TYR A 1 272 ? 14.591 6.095 -13.920 1.00 58.16 272 TYR A O 1
#

Organism: Pantherophis guttatus (NCBI:txid94885)